Protein AF-A0A2G4R8N0-F1 (afdb_monomer)

Nearest PDB structures (foldseek):
  8t7u-assembly1_A  TM=4.478E-01  e=6.543E+00  Mus musculus
  8c7e-assembly1_A  TM=3.121E-01  e=2.827E+00  unidentified
  6b6m-assembly1_A  TM=2.985E-01  e=4.566E+00  Serratia proteamaculans 568
  2iuo-assembly1_J  TM=3.100E-01  e=4.849E+00  Escherichia coli

Foldseek 3Di:
DQVQWDKAKEFEPEPFFAKAAPQQWFKAAQLCQPDPAFQRDSQFARIKIWGDPTRGIIMITTRPLFWDFPDPPHRYDYDHDPVLSLLSNLRNLLRHPDDMGDPVPDDVVVSDDDNVVSVVSNDDPQWDWDWDFDDDPPRDTDIDIDIHGDDHDSPGDNPGIDTPDHQDDADDDHDHDGSDPPLVVQLVVLVVCCVVVVDDPVVSCLSNPDPVVNVVVVVVVVVVVVVVPD

Organism: NCBI:txid65959

Radius of gyration: 21.41 Å; Cα contacts (8 Å, |Δi|>4): 353; chains: 1; bounding box: 49×59×59 Å

Secondary structure (DSSP, 8-state):
--TTSEEEEEEE-SSSPPPEESS--EEE-GGGTT-SS----TTBTT-EEEEESSSSEEEEEE-TTTEE-S-TT-SEEEE--HHHHHHHHHHHHHH-SS-EE--TT--HHHH---HHHHHHHH-S-SEEEEEEEEE-SSS-EEEEEEEEE----TT---TT-EESSPPPPPPSTT-PPBS-HHHHHHHHHHHHHHHTTSS-HHHHHHHHS-HHHHHHHHHHHHHHHTTS--

Structure (mmCIF, N/CA/C/O backbone):
data_AF-A0A2G4R8N0-F1
#
_entry.id   AF-A0A2G4R8N0-F1
#
loop_
_atom_site.group_PDB
_atom_site.id
_atom_site.type_symbol
_atom_site.label_atom_id
_atom_site.label_alt_id
_atom_site.label_comp_id
_atom_site.label_asym_id
_atom_site.label_entity_id
_atom_site.label_seq_id
_atom_site.pdbx_PDB_ins_code
_atom_site.Cartn_x
_atom_site.Cartn_y
_atom_site.Cartn_z
_atom_site.occupancy
_atom_site.B_iso_or_equiv
_atom_site.auth_seq_id
_atom_site.auth_comp_id
_atom_site.auth_asym_id
_atom_site.auth_atom_id
_atom_site.pdbx_PDB_model_num
ATOM 1 N N . MET A 1 1 ? -8.014 6.471 8.194 1.00 62.66 1 MET A N 1
ATOM 2 C CA . MET A 1 1 ? -7.550 5.081 8.357 1.00 62.66 1 MET A CA 1
ATOM 3 C C . MET A 1 1 ? -6.608 4.639 7.245 1.00 62.66 1 MET A C 1
ATOM 5 O O . MET A 1 1 ? -5.555 4.121 7.580 1.00 62.66 1 MET A O 1
ATOM 9 N N . ILE A 1 2 ? -6.914 4.851 5.957 1.00 71.75 2 ILE A N 1
ATOM 10 C CA . ILE A 1 2 ? -5.869 4.828 4.906 1.00 71.75 2 ILE A CA 1
ATOM 11 C C . ILE A 1 2 ? -5.425 6.242 4.492 1.00 71.75 2 ILE A C 1
ATOM 13 O O . ILE A 1 2 ? -4.278 6.457 4.129 1.00 71.75 2 ILE A O 1
ATOM 17 N N . LEU A 1 3 ? -6.333 7.217 4.610 1.00 72.50 3 LEU A N 1
ATOM 18 C CA . LEU A 1 3 ? -6.148 8.626 4.221 1.00 72.50 3 LEU A CA 1
ATOM 19 C C . LEU A 1 3 ? -5.168 9.414 5.110 1.00 72.50 3 LEU A C 1
ATOM 21 O O . LEU A 1 3 ? -4.844 10.559 4.817 1.00 72.50 3 LEU A O 1
ATOM 25 N N . ASP A 1 4 ? -4.767 8.830 6.229 1.00 80.19 4 ASP A N 1
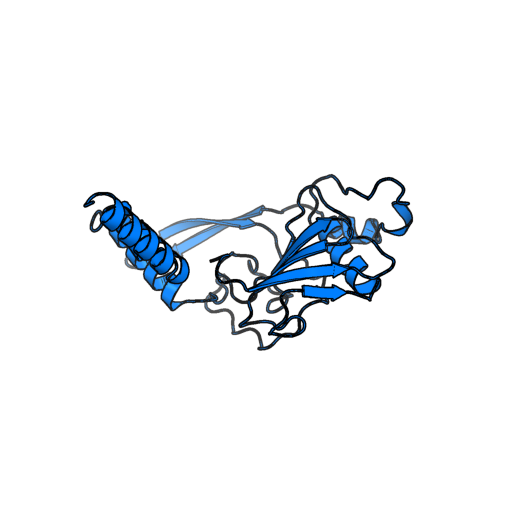ATOM 26 C CA . ASP A 1 4 ? -3.761 9.324 7.169 1.00 80.19 4 ASP A CA 1
ATOM 27 C C . ASP A 1 4 ? -2.371 8.732 6.894 1.00 80.19 4 ASP A C 1
ATOM 29 O O . ASP A 1 4 ? -1.395 9.151 7.511 1.00 80.19 4 ASP A O 1
ATOM 33 N N . LEU A 1 5 ? -2.256 7.781 5.960 1.00 90.81 5 LEU A N 1
ATOM 34 C CA . LEU A 1 5 ? -0.959 7.349 5.458 1.00 90.81 5 LEU A CA 1
ATOM 35 C C . LEU A 1 5 ? -0.376 8.418 4.537 1.00 90.81 5 LEU A C 1
ATOM 37 O O . LEU A 1 5 ? -1.074 9.046 3.738 1.00 90.81 5 LEU A O 1
ATOM 41 N N . LYS A 1 6 ? 0.943 8.573 4.599 1.00 93.38 6 LYS A N 1
ATOM 42 C CA . LYS A 1 6 ? 1.675 9.442 3.688 1.00 93.38 6 LYS A CA 1
ATOM 43 C C . LYS A 1 6 ? 1.767 8.795 2.319 1.00 93.38 6 LYS A C 1
ATOM 45 O O . LYS A 1 6 ? 2.184 7.645 2.217 1.00 93.38 6 LYS A O 1
ATOM 50 N N . ILE A 1 7 ? 1.429 9.552 1.281 1.00 95.19 7 ILE A N 1
ATOM 51 C CA . ILE A 1 7 ? 1.433 9.082 -0.106 1.00 95.19 7 ILE A CA 1
ATOM 52 C C . ILE A 1 7 ? 2.647 9.653 -0.834 1.00 95.19 7 ILE A C 1
ATOM 54 O O . ILE A 1 7 ? 2.930 10.848 -0.735 1.00 95.19 7 ILE A O 1
ATOM 58 N N . LYS A 1 8 ? 3.360 8.806 -1.577 1.00 97.19 8 LYS A N 1
ATOM 59 C CA . LYS A 1 8 ? 4.408 9.215 -2.518 1.00 97.19 8 LYS A CA 1
ATOM 60 C C . LYS A 1 8 ? 4.307 8.431 -3.822 1.00 97.19 8 LYS A C 1
ATOM 62 O O . LYS A 1 8 ? 3.691 7.369 -3.881 1.00 97.19 8 LYS A O 1
ATOM 67 N N . LEU A 1 9 ? 4.949 8.961 -4.854 1.00 98.12 9 LEU A N 1
ATOM 68 C CA . LEU A 1 9 ? 5.181 8.292 -6.124 1.00 98.12 9 LEU A CA 1
ATOM 69 C C . LEU A 1 9 ? 6.616 7.756 -6.153 1.00 98.12 9 LEU A C 1
ATOM 71 O O . LEU A 1 9 ? 7.580 8.495 -5.945 1.00 98.12 9 LEU A O 1
ATOM 75 N N . LEU A 1 10 ? 6.767 6.468 -6.415 1.00 98.25 10 LEU A N 1
ATOM 76 C CA . LEU A 1 10 ? 8.038 5.850 -6.752 1.00 98.25 10 LEU A CA 1
ATOM 77 C C . LEU A 1 10 ? 8.251 6.013 -8.257 1.00 98.25 10 LEU A C 1
ATOM 79 O O . LEU A 1 10 ? 7.375 5.665 -9.043 1.00 98.25 10 LEU A O 1
ATOM 83 N N . HIS A 1 11 ? 9.405 6.545 -8.641 1.00 98.19 11 HIS A N 1
ATOM 84 C CA . HIS A 1 11 ? 9.835 6.658 -10.029 1.00 98.19 11 HIS A CA 1
ATOM 85 C C . HIS A 1 11 ? 11.037 5.741 -10.233 1.00 98.19 11 HIS A C 1
ATOM 87 O O . HIS A 1 11 ? 12.148 6.031 -9.780 1.00 98.19 11 HIS A O 1
ATOM 93 N N . ASN A 1 12 ? 10.793 4.612 -10.877 1.00 97.50 12 ASN A N 1
ATOM 94 C CA . ASN A 1 12 ? 11.806 3.661 -11.274 1.00 97.50 12 ASN A CA 1
ATOM 95 C C . ASN A 1 12 ? 12.636 4.239 -12.423 1.00 97.50 12 ASN A C 1
ATOM 97 O O . ASN A 1 12 ? 12.124 4.506 -13.503 1.00 97.50 12 ASN A O 1
ATOM 101 N N . VAL A 1 13 ? 13.924 4.440 -12.153 1.00 97.38 13 VAL A N 1
ATOM 102 C CA . VAL A 1 13 ? 14.924 4.892 -13.133 1.00 97.38 13 VAL A CA 1
ATOM 103 C C . VAL A 1 13 ? 16.014 3.832 -13.328 1.00 97.38 13 VAL A C 1
ATOM 105 O O . VAL A 1 13 ? 17.108 4.141 -13.793 1.00 97.38 13 VAL A O 1
ATOM 108 N N . SER A 1 14 ? 15.737 2.596 -12.906 1.00 94.94 14 SER A N 1
ATOM 109 C CA . SER A 1 14 ? 16.606 1.439 -13.097 1.00 94.94 14 SER A CA 1
ATOM 110 C C . SER A 1 14 ? 16.327 0.749 -14.437 1.00 94.94 14 SER A C 1
ATOM 112 O O . SER A 1 14 ? 15.392 1.099 -15.153 1.00 94.94 14 SER A O 1
ATOM 114 N N . SER A 1 15 ? 17.136 -0.255 -14.772 1.00 91.81 15 SER A N 1
ATOM 115 C CA . SER A 1 15 ? 16.965 -1.075 -15.977 1.00 91.81 15 SER A CA 1
ATOM 116 C C . SER A 1 15 ? 15.912 -2.183 -15.847 1.00 91.81 15 SER A C 1
ATOM 118 O O . SER A 1 15 ? 15.581 -2.813 -16.848 1.00 91.81 15 SER A O 1
ATOM 120 N N . THR A 1 16 ? 15.401 -2.444 -14.641 1.00 92.44 16 THR A N 1
ATOM 121 C CA . THR A 1 16 ? 14.372 -3.460 -14.381 1.00 92.44 16 THR A CA 1
ATOM 122 C C . THR A 1 16 ? 13.009 -2.783 -14.307 1.00 92.44 16 THR A C 1
ATOM 124 O O . THR A 1 16 ? 12.869 -1.884 -13.482 1.00 92.44 16 THR A O 1
ATOM 127 N N . PRO A 1 17 ? 12.004 -3.177 -15.104 1.00 94.00 17 PRO A N 1
ATOM 128 C CA . PRO A 1 17 ? 10.652 -2.635 -15.000 1.00 94.00 17 PRO A CA 1
ATOM 129 C C . PRO A 1 17 ? 9.915 -3.160 -13.758 1.00 94.00 17 PRO A C 1
ATOM 131 O O . PRO A 1 17 ? 10.190 -4.257 -13.265 1.00 94.00 17 PRO A O 1
ATOM 134 N N . PHE A 1 18 ? 8.937 -2.397 -13.266 1.00 94.81 18 PHE A N 1
ATOM 135 C CA . PHE A 1 18 ? 7.921 -2.968 -12.384 1.00 94.81 18 PHE A CA 1
ATOM 136 C C . PHE A 1 18 ? 7.038 -3.946 -13.159 1.00 94.81 18 PHE A C 1
ATOM 138 O O . PHE A 1 18 ? 6.633 -3.658 -14.286 1.00 94.81 18 PHE A O 1
ATOM 145 N N . VAL A 1 19 ? 6.701 -5.064 -12.521 1.00 93.19 19 VAL A N 1
ATOM 146 C CA . VAL A 1 19 ? 5.641 -5.973 -12.980 1.00 93.19 19 VAL A CA 1
ATOM 147 C C . VAL A 1 19 ? 4.354 -5.683 -12.215 1.00 93.19 19 VAL A C 1
ATOM 149 O O . VAL A 1 19 ? 4.387 -5.086 -11.137 1.00 93.19 19 VAL A O 1
ATOM 152 N N . LEU A 1 20 ? 3.217 -6.098 -12.760 1.00 91.44 20 LEU A N 1
ATOM 153 C CA . LEU A 1 20 ? 1.912 -5.884 -12.139 1.00 91.44 20 LEU A CA 1
ATOM 154 C C . LEU A 1 20 ? 1.239 -7.232 -11.891 1.00 91.44 20 LEU A C 1
ATOM 156 O O . LEU A 1 20 ? 1.106 -8.015 -12.821 1.00 91.44 20 LEU A O 1
ATOM 160 N N . GLY A 1 21 ? 0.797 -7.509 -10.668 1.00 89.44 21 GLY A N 1
ATOM 161 C CA . GLY A 1 21 ? -0.085 -8.649 -10.402 1.00 89.44 21 GLY A CA 1
ATOM 162 C C . GLY A 1 21 ? -1.560 -8.317 -10.623 1.00 89.44 21 GLY A C 1
ATOM 163 O O . GLY A 1 21 ? -1.956 -7.154 -10.593 1.00 89.44 21 GLY A O 1
ATOM 164 N N . ASP A 1 22 ? -2.398 -9.338 -10.777 1.00 87.81 22 ASP A N 1
ATOM 165 C CA . ASP A 1 22 ? -3.867 -9.201 -10.737 1.00 87.81 22 ASP A CA 1
ATOM 166 C C . ASP A 1 22 ? -4.412 -8.715 -9.375 1.00 87.81 22 ASP A C 1
ATOM 168 O O . ASP A 1 22 ? -5.498 -8.142 -9.302 1.00 87.81 22 ASP A O 1
ATOM 172 N N . HIS A 1 23 ? -3.621 -8.854 -8.308 1.00 88.38 23 HIS A N 1
ATOM 173 C CA . HIS A 1 23 ? -3.800 -8.180 -7.025 1.00 88.38 23 HIS A CA 1
ATOM 174 C C . HIS A 1 23 ? -2.617 -7.224 -6.778 1.00 88.38 23 HIS A C 1
ATOM 176 O O . HIS A 1 23 ? -1.695 -7.545 -6.022 1.00 88.38 23 HIS A O 1
ATOM 182 N N . PRO A 1 24 ? -2.607 -6.028 -7.388 1.00 89.00 24 PRO A N 1
ATOM 183 C CA . PRO A 1 24 ? -1.404 -5.197 -7.442 1.00 89.00 24 PRO A CA 1
ATOM 184 C C . PRO A 1 24 ? -1.122 -4.414 -6.154 1.00 89.00 24 PRO A C 1
ATOM 186 O O . PRO A 1 24 ? 0.008 -3.990 -5.916 1.00 89.00 24 PRO A O 1
ATOM 189 N N . ALA A 1 25 ? -2.136 -4.210 -5.309 1.00 90.25 25 ALA A N 1
ATOM 190 C CA . ALA A 1 25 ? -1.999 -3.497 -4.044 1.00 90.25 25 ALA A CA 1
ATOM 191 C C . ALA A 1 25 ? -1.400 -4.409 -2.961 1.00 90.25 25 ALA A C 1
ATOM 193 O O . ALA A 1 25 ? -2.113 -5.117 -2.250 1.00 90.25 25 ALA A O 1
ATOM 194 N N . VAL A 1 26 ? -0.078 -4.365 -2.815 1.00 89.50 26 VAL A N 1
ATOM 195 C CA . VAL A 1 26 ? 0.654 -5.129 -1.799 1.00 89.50 26 VAL A CA 1
ATOM 196 C C . VAL A 1 26 ? 0.565 -4.413 -0.460 1.00 89.50 26 VAL A C 1
ATOM 198 O O . VAL A 1 26 ? 0.884 -3.228 -0.372 1.00 89.50 26 VAL A O 1
ATOM 201 N N . LYS A 1 27 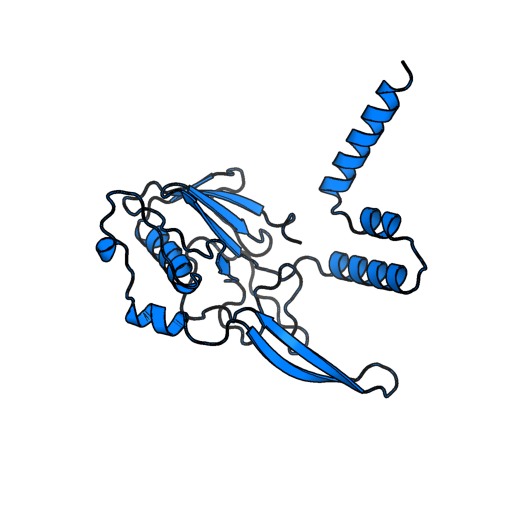? 0.210 -5.153 0.595 1.00 88.81 27 LYS A N 1
ATOM 202 C CA . LYS A 1 27 ? 0.296 -4.707 1.992 1.00 88.81 27 LYS A CA 1
ATOM 203 C C . LYS A 1 27 ? 1.505 -5.326 2.679 1.00 88.81 27 LYS A C 1
ATOM 205 O O . LYS A 1 27 ? 1.768 -6.516 2.541 1.00 88.81 27 LYS A O 1
ATOM 210 N N . HIS A 1 28 ? 2.192 -4.537 3.493 1.00 89.56 28 HIS A N 1
ATOM 211 C CA . HIS A 1 28 ? 3.264 -5.022 4.356 1.00 89.56 28 HIS A CA 1
ATOM 212 C C . HIS A 1 28 ? 3.302 -4.236 5.670 1.00 89.56 28 HIS A C 1
ATOM 214 O O . HIS A 1 28 ? 2.726 -3.154 5.786 1.00 89.56 28 HIS A O 1
ATOM 220 N N . ASN A 1 29 ? 3.998 -4.775 6.666 1.00 90.56 29 ASN A N 1
ATOM 221 C CA . ASN A 1 29 ? 4.282 -4.076 7.911 1.00 90.56 29 ASN A CA 1
ATOM 222 C C . ASN A 1 29 ? 5.665 -4.495 8.418 1.00 90.56 29 ASN A C 1
ATOM 224 O O . ASN A 1 29 ? 5.801 -5.459 9.169 1.00 90.56 29 ASN A O 1
ATOM 228 N N . GLY A 1 30 ? 6.699 -3.781 7.968 1.00 89.94 30 GLY A N 1
ATOM 229 C CA . GLY A 1 30 ? 8.086 -4.088 8.322 1.00 89.94 30 GLY A CA 1
ATOM 230 C C . GLY A 1 30 ? 8.417 -3.866 9.803 1.00 89.94 30 GLY A C 1
ATOM 231 O O . GLY A 1 30 ? 9.347 -4.486 10.310 1.00 89.94 30 GLY A O 1
ATOM 232 N N . LEU A 1 31 ? 7.659 -3.015 10.504 1.00 91.06 31 LEU A N 1
ATOM 233 C CA . LEU A 1 31 ? 7.818 -2.729 11.932 1.00 91.06 31 LEU A CA 1
ATOM 234 C C . LEU A 1 31 ? 7.525 -3.972 12.779 1.00 91.06 31 LEU A C 1
ATOM 236 O O . LEU A 1 31 ? 8.223 -4.219 13.755 1.00 91.06 31 LEU A O 1
ATOM 240 N N . TYR A 1 32 ? 6.537 -4.764 12.361 1.00 87.00 32 TYR A N 1
ATOM 241 C CA . TYR A 1 32 ? 6.128 -6.016 13.001 1.00 87.00 32 TYR A CA 1
ATOM 242 C C . TYR A 1 32 ? 6.453 -7.245 12.142 1.00 87.00 32 TYR A C 1
ATOM 244 O O . TYR A 1 32 ? 5.748 -8.256 12.197 1.00 87.00 32 TYR A O 1
ATOM 252 N N . SER A 1 33 ? 7.509 -7.169 11.325 1.00 81.31 33 SER A N 1
ATOM 253 C CA . SER A 1 33 ? 7.958 -8.323 10.547 1.00 81.31 33 SER A CA 1
ATOM 254 C C . SER A 1 33 ? 8.317 -9.471 11.491 1.00 81.31 33 SER A C 1
ATOM 256 O O . SER A 1 33 ? 9.074 -9.282 12.441 1.00 81.31 33 SER A O 1
ATOM 258 N N . GLY A 1 34 ? 7.743 -10.651 11.258 1.00 75.06 34 GLY A N 1
ATOM 259 C CA . GLY A 1 34 ? 7.927 -11.801 12.142 1.00 75.06 34 GLY A CA 1
ATOM 260 C C . GLY A 1 34 ? 6.878 -11.958 13.243 1.00 75.06 34 GLY A C 1
ATOM 261 O O . GLY A 1 34 ? 6.917 -12.970 13.929 1.00 75.06 34 GLY A O 1
ATOM 262 N N . ALA A 1 35 ? 5.912 -11.051 13.404 1.00 77.50 35 ALA A N 1
ATOM 263 C CA . ALA A 1 35 ? 4.833 -11.259 14.373 1.00 77.50 35 ALA A CA 1
ATOM 264 C C . ALA A 1 35 ? 3.901 -12.419 13.960 1.00 77.50 35 ALA A C 1
ATOM 266 O O . ALA A 1 35 ? 3.588 -12.577 12.781 1.00 77.50 35 ALA A O 1
ATOM 267 N N . ASP A 1 36 ? 3.423 -13.194 14.939 1.00 72.31 36 ASP A N 1
ATOM 268 C CA . ASP A 1 36 ? 2.467 -14.304 14.747 1.00 72.31 36 ASP A CA 1
ATOM 269 C C . ASP A 1 36 ? 0.993 -13.852 14.702 1.00 72.31 36 ASP A C 1
ATOM 271 O O . ASP A 1 36 ? 0.078 -14.670 14.712 1.00 72.31 36 ASP A O 1
ATOM 275 N N . VAL A 1 37 ? 0.742 -12.541 14.653 1.00 72.88 37 VAL A N 1
ATOM 276 C CA . VAL A 1 37 ? -0.604 -11.941 14.668 1.00 72.88 37 VAL A CA 1
ATOM 277 C C . VAL A 1 37 ? -0.886 -11.151 13.389 1.00 72.88 37 VAL A C 1
ATOM 279 O O . VAL A 1 37 ? 0.019 -10.854 12.609 1.00 72.88 37 VAL A O 1
ATOM 282 N N . SER A 1 38 ? -2.146 -10.771 13.160 1.00 75.38 38 SER A N 1
ATOM 283 C CA . SER A 1 38 ? -2.526 -9.929 12.018 1.00 75.38 38 SER A CA 1
ATOM 284 C C . SER A 1 38 ? -1.933 -8.526 12.103 1.00 75.38 38 SER A C 1
ATOM 286 O O . SER A 1 38 ? -2.364 -7.698 12.909 1.00 75.38 38 SER A O 1
ATOM 288 N N . VAL A 1 39 ? -0.974 -8.228 11.223 1.00 80.75 39 VAL A N 1
ATOM 289 C CA . VAL A 1 39 ? -0.273 -6.934 11.214 1.00 80.75 39 VAL A CA 1
ATOM 290 C C . VAL A 1 39 ? -0.710 -5.973 10.111 1.00 80.75 39 VAL A C 1
ATOM 292 O O . VAL A 1 39 ? -0.295 -4.814 10.113 1.00 80.75 39 VAL A O 1
ATOM 295 N N . LEU A 1 40 ? -1.567 -6.422 9.192 1.00 83.94 40 LEU A N 1
ATOM 296 C CA . LEU A 1 40 ? -1.916 -5.704 7.958 1.00 83.94 40 LEU A CA 1
ATOM 297 C C . LEU A 1 40 ? -3.276 -4.986 8.020 1.00 83.94 40 LEU A C 1
ATOM 299 O O . LEU A 1 40 ? -3.787 -4.519 6.998 1.00 83.94 40 LEU A O 1
ATOM 303 N N . GLY A 1 41 ? -3.872 -4.891 9.213 1.00 83.38 41 GLY A N 1
ATOM 304 C CA . GLY A 1 41 ? -5.101 -4.138 9.440 1.00 83.38 41 GLY A CA 1
ATOM 305 C C . GLY A 1 41 ? -4.925 -2.659 9.094 1.00 83.38 41 GLY A C 1
ATOM 306 O O . GLY A 1 41 ? -3.898 -2.058 9.397 1.00 83.38 41 GLY A O 1
ATOM 307 N N . LEU A 1 42 ? -5.946 -2.043 8.489 1.00 85.44 42 LEU A N 1
ATOM 308 C CA . LEU A 1 42 ? -5.870 -0.659 7.997 1.00 85.44 42 LEU A CA 1
ATOM 309 C C . LEU A 1 42 ? -5.552 0.370 9.099 1.00 85.44 42 LEU A C 1
ATOM 311 O O . LEU A 1 42 ? -4.953 1.406 8.814 1.00 85.44 42 LEU A O 1
ATOM 315 N N . ALA A 1 43 ? -5.946 0.093 10.346 1.00 84.69 43 ALA A N 1
ATOM 316 C CA . ALA A 1 43 ? -5.699 0.960 11.501 1.00 84.69 43 ALA A CA 1
ATOM 317 C C . ALA A 1 43 ? -4.364 0.673 12.196 1.00 84.69 43 ALA A C 1
ATOM 319 O O . ALA A 1 43 ? -3.967 1.441 13.073 1.00 84.69 43 ALA A O 1
ATOM 320 N N . ASN A 1 44 ? -3.688 -0.422 11.843 1.00 87.81 44 ASN A N 1
ATOM 321 C CA . ASN A 1 44 ? -2.478 -0.839 12.533 1.00 87.81 44 ASN A CA 1
ATOM 322 C C . ASN A 1 44 ? -1.356 0.174 12.293 1.00 87.81 44 ASN A C 1
ATOM 324 O O . ASN A 1 44 ? -1.194 0.723 11.191 1.00 87.81 44 ASN A O 1
ATOM 328 N N . LEU A 1 45 ? -0.571 0.396 13.344 1.00 90.56 45 LEU A N 1
ATOM 329 C CA . LEU A 1 45 ? 0.686 1.122 13.266 1.00 90.56 45 LEU A CA 1
ATOM 330 C C . LEU A 1 45 ? 1.649 0.383 12.328 1.00 90.56 45 LEU A C 1
ATOM 332 O O . LEU A 1 45 ? 1.778 -0.842 12.383 1.00 90.56 45 LEU A O 1
ATOM 336 N N . GLY A 1 46 ? 2.348 1.129 11.478 1.00 92.06 46 GLY A N 1
ATOM 337 C CA . GLY A 1 46 ? 3.386 0.568 10.614 1.00 92.06 46 GLY A CA 1
ATOM 338 C C . GLY A 1 46 ? 2.871 -0.062 9.320 1.00 92.06 46 GLY A C 1
ATOM 339 O O . GLY A 1 46 ? 3.607 -0.797 8.664 1.00 92.06 46 GLY A O 1
ATOM 340 N N . LEU A 1 47 ? 1.645 0.238 8.900 1.00 91.94 47 LEU A N 1
ATOM 341 C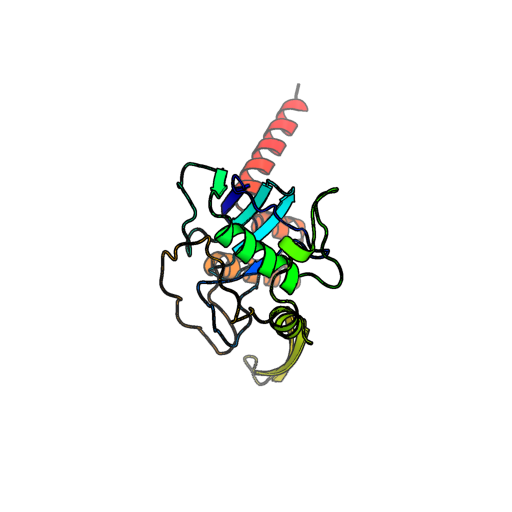 CA . LEU A 1 47 ? 1.142 -0.232 7.613 1.00 91.94 47 LEU A CA 1
ATOM 342 C C . LEU A 1 47 ? 1.895 0.413 6.433 1.00 91.94 47 LEU A C 1
ATOM 344 O O . LEU A 1 47 ? 2.169 1.617 6.424 1.00 91.94 47 LEU A O 1
ATOM 348 N N . GLN A 1 48 ? 2.211 -0.403 5.431 1.00 93.12 48 GLN A N 1
ATOM 349 C CA . GLN A 1 48 ? 2.825 -0.017 4.164 1.00 93.12 48 GLN A CA 1
ATOM 350 C C . GLN A 1 48 ? 1.998 -0.586 3.008 1.00 93.12 48 GLN A C 1
ATOM 352 O O . GLN A 1 48 ? 1.557 -1.734 3.064 1.00 93.12 48 GLN A O 1
ATOM 357 N N . PHE A 1 49 ? 1.841 0.204 1.952 1.00 92.56 49 PHE A N 1
ATOM 358 C CA . PHE A 1 49 ? 1.242 -0.187 0.685 1.00 92.56 49 PHE A CA 1
ATOM 359 C C . PHE A 1 49 ? 2.162 0.165 -0.466 1.00 92.56 49 PHE A C 1
ATOM 361 O O . PHE A 1 49 ? 2.679 1.281 -0.508 1.00 92.56 49 PHE A O 1
ATOM 368 N N . VAL A 1 50 ? 2.286 -0.734 -1.434 1.00 94.19 50 VAL A N 1
ATOM 369 C CA . VAL A 1 50 ? 2.915 -0.448 -2.726 1.00 94.19 50 VAL A CA 1
ATOM 370 C C . VAL A 1 50 ? 2.021 -0.989 -3.831 1.00 94.19 50 VAL A C 1
ATOM 372 O O . VAL A 1 50 ? 1.547 -2.119 -3.750 1.00 94.19 50 VAL A O 1
ATOM 375 N N . MET A 1 51 ? 1.786 -0.172 -4.853 1.00 95.69 51 MET A N 1
ATOM 376 C CA . MET A 1 51 ? 0.991 -0.533 -6.020 1.00 95.69 51 MET A CA 1
ATOM 377 C C . MET A 1 51 ? 1.645 0.045 -7.279 1.00 95.69 51 MET A C 1
ATOM 379 O O . MET A 1 51 ? 1.594 1.263 -7.482 1.00 95.69 51 MET A O 1
ATOM 383 N N . PRO A 1 52 ? 2.273 -0.788 -8.122 1.00 96.19 52 PRO A N 1
ATOM 384 C CA . PRO A 1 52 ? 2.684 -0.385 -9.459 1.00 96.19 52 PRO A CA 1
ATOM 385 C C . PRO A 1 52 ? 1.482 0.121 -10.261 1.00 96.19 52 PRO A C 1
ATOM 387 O O . PRO A 1 52 ? 0.391 -0.437 -10.180 1.00 96.19 52 PRO A O 1
ATOM 390 N N . ILE A 1 53 ? 1.680 1.204 -11.007 1.00 96.19 53 ILE A N 1
ATOM 391 C CA . ILE A 1 53 ? 0.676 1.790 -11.914 1.00 96.19 53 ILE A CA 1
ATOM 392 C C . ILE A 1 53 ? 1.185 1.862 -13.357 1.00 96.19 53 ILE A C 1
ATOM 394 O O . ILE A 1 53 ? 0.397 1.995 -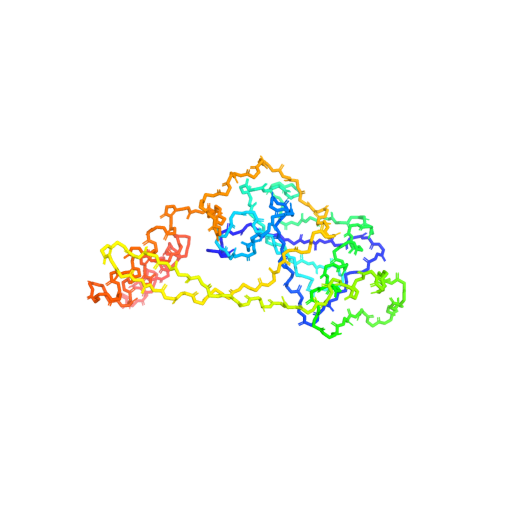14.287 1.00 96.19 53 ILE A O 1
ATOM 398 N N . SER A 1 54 ? 2.501 1.759 -13.544 1.00 95.19 54 SER A N 1
ATOM 399 C CA . SER A 1 54 ? 3.167 1.503 -14.815 1.00 95.19 54 SER A CA 1
ATOM 400 C C . SER A 1 54 ? 4.495 0.785 -14.538 1.00 95.19 54 SER A C 1
ATOM 402 O O . SER A 1 54 ? 4.903 0.674 -13.377 1.00 95.19 54 SER A O 1
ATOM 404 N N . PRO A 1 55 ? 5.224 0.337 -15.571 1.00 94.94 55 PRO A N 1
ATOM 405 C CA . PRO A 1 55 ? 6.532 -0.272 -15.351 1.00 94.94 55 PRO A CA 1
ATOM 406 C C . PRO A 1 55 ? 7.591 0.727 -14.819 1.00 94.94 55 PRO A C 1
ATOM 408 O O . PRO A 1 55 ? 8.596 0.313 -14.238 1.00 94.94 55 PRO A O 1
ATOM 411 N N . GLU A 1 56 ? 7.364 2.040 -14.961 1.00 96.88 56 GLU A N 1
ATOM 412 C CA . GLU A 1 56 ? 8.202 3.110 -14.394 1.00 96.88 56 GLU A CA 1
ATOM 413 C C . GLU A 1 56 ? 7.679 3.690 -13.075 1.00 96.88 56 GLU A C 1
ATOM 415 O O . GLU A 1 56 ? 8.454 4.277 -12.316 1.00 96.88 56 GLU A O 1
ATOM 420 N N . TYR A 1 57 ? 6.384 3.574 -12.784 1.00 97.94 57 TYR A N 1
ATOM 421 C CA . TYR A 1 57 ? 5.765 4.283 -11.666 1.00 97.94 57 TYR A CA 1
ATOM 422 C C . TYR A 1 57 ? 4.999 3.354 -10.732 1.00 97.94 57 TYR A C 1
ATOM 424 O O . TYR A 1 57 ? 4.222 2.503 -11.159 1.00 97.94 57 TYR A O 1
ATOM 432 N N . ALA A 1 58 ? 5.148 3.586 -9.429 1.00 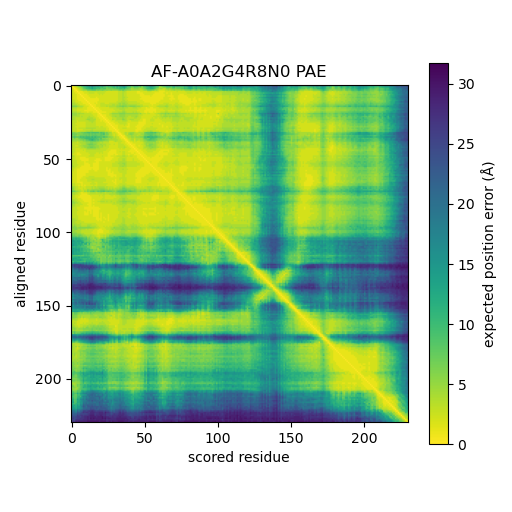97.62 58 ALA A N 1
ATOM 433 C CA . ALA A 1 58 ? 4.340 2.936 -8.403 1.00 97.62 58 ALA A CA 1
ATOM 434 C C . ALA A 1 58 ? 3.869 3.948 -7.359 1.00 97.62 58 ALA A C 1
ATOM 436 O O . ALA A 1 58 ? 4.606 4.853 -6.968 1.00 97.62 58 ALA A O 1
ATOM 437 N N . VAL A 1 59 ? 2.643 3.790 -6.876 1.00 97.25 59 VAL A N 1
ATOM 438 C CA . VAL A 1 59 ? 2.127 4.543 -5.734 1.00 97.25 59 VAL A CA 1
ATOM 439 C C . VAL A 1 59 ? 2.513 3.811 -4.459 1.00 97.25 59 VAL A C 1
ATOM 441 O O . VAL A 1 59 ? 2.386 2.591 -4.360 1.00 97.25 59 VAL A O 1
ATOM 444 N N . VAL A 1 60 ? 2.974 4.563 -3.467 1.00 96.12 60 VAL A N 1
ATOM 445 C CA . VAL A 1 60 ? 3.298 4.041 -2.143 1.00 96.12 60 VAL A CA 1
ATOM 446 C C . VAL A 1 60 ? 2.557 4.834 -1.080 1.00 96.12 60 VAL A C 1
ATOM 448 O O . VAL A 1 60 ? 2.552 6.066 -1.103 1.00 96.12 60 VAL A O 1
ATOM 451 N N . LEU A 1 61 ? 1.941 4.122 -0.140 1.00 95.38 61 LEU A N 1
ATOM 452 C CA . LEU A 1 61 ? 1.350 4.705 1.058 1.00 95.38 61 LEU A CA 1
ATOM 453 C C . LEU A 1 61 ? 2.047 4.107 2.270 1.00 95.38 61 LEU A C 1
ATOM 455 O O . LEU A 1 61 ? 2.260 2.899 2.328 1.00 95.38 61 LEU A O 1
ATOM 459 N N . TYR A 1 62 ? 2.420 4.925 3.243 1.00 95.25 62 TYR A N 1
ATOM 460 C CA . TYR A 1 62 ? 3.119 4.425 4.420 1.00 95.25 62 TYR A CA 1
ATOM 461 C C . TYR A 1 62 ? 2.827 5.239 5.668 1.00 95.25 62 TYR A C 1
ATOM 463 O O . TYR A 1 62 ? 2.510 6.428 5.618 1.00 95.25 62 TYR A O 1
ATOM 471 N N . ASP A 1 63 ? 2.958 4.576 6.808 1.00 94.50 63 ASP A N 1
ATOM 472 C CA . ASP A 1 63 ? 2.828 5.202 8.111 1.00 94.50 63 ASP A CA 1
ATOM 473 C C . ASP A 1 63 ? 4.089 6.016 8.440 1.00 94.50 63 ASP A C 1
ATOM 475 O O . ASP A 1 63 ? 5.151 5.458 8.726 1.00 94.50 63 ASP A O 1
ATOM 479 N N . GLU A 1 64 ? 3.999 7.348 8.379 1.00 93.69 64 GLU A N 1
ATOM 480 C CA . GLU A 1 64 ? 5.155 8.221 8.616 1.00 93.69 64 GLU A CA 1
ATOM 481 C C . GLU A 1 64 ? 5.587 8.311 10.088 1.00 93.69 64 GLU A C 1
ATOM 483 O O . GLU A 1 64 ? 6.696 8.791 10.364 1.00 93.69 64 GLU A O 1
ATOM 488 N N . LYS A 1 65 ? 4.749 7.835 11.025 1.00 92.88 65 LYS A N 1
ATOM 489 C CA . LYS A 1 65 ? 5.146 7.657 12.429 1.00 92.88 65 LYS A CA 1
ATOM 490 C C . LYS A 1 65 ? 6.151 6.509 12.537 1.00 92.88 65 LYS A C 1
ATOM 492 O O . LYS A 1 65 ? 7.175 6.650 13.198 1.00 92.88 65 LYS A O 1
ATOM 497 N N . ALA A 1 66 ? 5.892 5.411 11.825 1.00 94.81 66 ALA A N 1
ATOM 498 C CA . ALA A 1 66 ? 6.727 4.213 11.847 1.00 94.81 66 ALA A CA 1
ATOM 499 C C . ALA A 1 66 ? 7.945 4.293 10.914 1.00 94.81 66 ALA A C 1
ATOM 501 O O . ALA A 1 66 ? 9.012 3.770 11.248 1.00 94.81 66 ALA A O 1
ATOM 502 N N . TYR A 1 67 ? 7.816 4.950 9.756 1.00 95.75 67 TYR A N 1
ATOM 503 C CA . TYR A 1 67 ? 8.835 4.911 8.707 1.00 95.75 67 TYR A CA 1
ATOM 504 C C . TYR A 1 67 ? 9.180 6.271 8.115 1.00 95.75 67 TYR A C 1
ATOM 506 O O . TYR A 1 67 ? 8.411 7.229 8.124 1.00 95.75 67 TYR A O 1
ATOM 514 N N . SER A 1 68 ? 10.362 6.325 7.514 1.00 95.81 68 SER A N 1
ATOM 515 C CA . SER A 1 68 ? 10.781 7.384 6.602 1.00 95.81 68 SER A CA 1
ATOM 516 C C . SER A 1 68 ? 11.058 6.800 5.219 1.00 95.81 68 SER A C 1
ATOM 518 O O . SER A 1 68 ? 11.541 5.673 5.095 1.00 95.81 68 SER A O 1
ATOM 520 N N . LEU A 1 69 ? 10.734 7.578 4.184 1.00 96.19 69 LEU A N 1
ATOM 521 C CA . LEU A 1 69 ? 10.909 7.209 2.783 1.00 96.19 69 LEU A CA 1
ATOM 522 C C . LEU A 1 69 ? 11.365 8.430 1.973 1.00 96.19 69 LEU A C 1
ATOM 524 O O . LEU A 1 69 ? 10.637 9.424 1.853 1.00 96.19 69 LEU A O 1
ATOM 528 N N . GLY A 1 70 ? 12.560 8.336 1.387 1.00 94.19 70 GLY A N 1
ATOM 529 C CA . GLY A 1 70 ? 13.162 9.412 0.598 1.00 94.19 70 GLY A CA 1
ATOM 530 C C . GLY A 1 70 ? 13.256 10.742 1.359 1.00 94.19 70 GLY A C 1
ATOM 531 O O . GLY A 1 70 ? 13.326 10.782 2.587 1.00 94.19 70 GLY A O 1
ATOM 532 N N . LYS A 1 71 ? 13.239 11.859 0.624 1.00 93.31 71 LYS A N 1
ATOM 533 C CA . LYS A 1 71 ? 13.269 13.206 1.218 1.00 93.31 71 LYS A CA 1
ATOM 534 C C . LYS A 1 71 ? 11.872 13.614 1.716 1.00 93.31 71 LYS A C 1
ATOM 536 O O . LYS A 1 71 ? 10.926 13.488 0.938 1.00 93.31 71 LYS A O 1
ATOM 541 N N . PRO A 1 72 ? 11.706 14.144 2.944 1.00 88.50 72 PRO A N 1
ATOM 542 C CA . PRO A 1 72 ? 10.391 14.497 3.496 1.00 88.50 72 PRO A CA 1
ATOM 543 C C . PRO A 1 72 ? 9.563 15.458 2.634 1.00 88.50 72 PRO A C 1
ATOM 545 O O . PRO A 1 72 ? 8.364 15.237 2.500 1.00 88.50 72 PRO A O 1
ATOM 548 N N . ALA A 1 73 ? 10.208 16.458 2.024 1.00 89.81 73 ALA A N 1
ATOM 549 C CA . ALA A 1 73 ? 9.568 17.479 1.187 1.00 89.81 73 ALA A CA 1
ATOM 550 C C . ALA A 1 73 ? 9.285 17.030 -0.260 1.00 89.81 73 ALA A C 1
ATOM 552 O O . ALA A 1 73 ? 8.651 17.760 -1.014 1.00 89.81 73 ALA A O 1
ATOM 553 N N . SER A 1 74 ? 9.767 15.851 -0.668 1.00 94.62 74 SER A N 1
ATOM 554 C CA . SER A 1 74 ? 9.526 15.322 -2.012 1.00 94.62 74 SER A CA 1
ATOM 555 C C . SER A 1 74 ? 8.407 14.292 -1.993 1.00 94.62 74 SER A C 1
ATOM 557 O O . SER A 1 74 ? 8.477 13.308 -1.247 1.00 94.62 74 SER A O 1
ATOM 559 N N . ASN A 1 75 ? 7.438 14.478 -2.887 1.00 95.38 75 ASN A N 1
ATOM 560 C CA . ASN A 1 75 ? 6.394 13.494 -3.166 1.00 95.38 75 ASN A CA 1
ATOM 561 C C . ASN A 1 75 ? 6.851 12.418 -4.156 1.00 95.38 75 ASN A C 1
ATOM 563 O O . ASN A 1 75 ? 6.148 11.433 -4.332 1.00 95.38 75 ASN A O 1
ATOM 567 N N . VAL A 1 76 ? 8.030 12.575 -4.767 1.00 97.69 76 VAL A N 1
ATOM 568 C CA . VAL A 1 76 ? 8.612 11.597 -5.693 1.00 97.69 76 VAL A CA 1
ATOM 569 C C . VAL A 1 76 ? 9.891 11.006 -5.106 1.00 97.69 76 VAL A C 1
ATOM 571 O O . VAL A 1 76 ? 10.743 11.728 -4.574 1.00 97.69 76 VAL A O 1
ATOM 574 N N . VAL A 1 77 ? 10.045 9.691 -5.214 1.00 97.75 77 VAL A N 1
ATOM 575 C CA . VAL A 1 77 ? 11.229 8.944 -4.781 1.00 97.75 77 VAL A CA 1
ATOM 576 C C . VAL A 1 77 ? 11.794 8.212 -5.987 1.00 97.75 77 VAL A C 1
ATOM 578 O O . VAL A 1 77 ? 11.145 7.327 -6.536 1.00 97.75 77 VAL A O 1
ATOM 581 N N . LYS A 1 78 ? 13.002 8.589 -6.413 1.00 97.56 78 LYS A N 1
ATOM 582 C CA . LYS A 1 78 ? 13.689 7.906 -7.514 1.00 97.56 78 LYS A CA 1
ATOM 583 C C . LYS A 1 78 ? 14.284 6.588 -7.023 1.00 97.56 78 LYS A C 1
ATOM 585 O O . LYS A 1 78 ? 14.941 6.573 -5.982 1.00 97.56 78 LYS A O 1
ATOM 590 N N . LEU A 1 79 ? 14.092 5.519 -7.787 1.00 97.19 79 LEU A N 1
ATOM 591 C CA . LEU A 1 79 ? 14.643 4.192 -7.526 1.00 97.19 79 LEU A CA 1
ATOM 592 C C . LEU A 1 79 ? 15.651 3.837 -8.627 1.00 97.19 79 LEU A C 1
ATOM 594 O O . LEU A 1 79 ? 15.248 3.365 -9.687 1.00 97.19 79 LEU A O 1
ATOM 598 N N . PRO A 1 80 ? 16.955 4.090 -8.414 1.00 95.75 80 PRO A N 1
ATOM 599 C CA . PRO A 1 80 ? 17.988 3.731 -9.386 1.00 95.75 80 PRO A CA 1
ATOM 600 C C . PRO A 1 80 ? 18.420 2.263 -9.287 1.00 95.75 80 PRO A C 1
ATOM 602 O O . PRO A 1 80 ? 19.050 1.746 -10.202 1.00 95.75 80 PRO A O 1
ATOM 605 N N . SER A 1 81 ? 18.107 1.586 -8.178 1.00 95.81 81 SER A N 1
ATOM 606 C CA . SER A 1 81 ? 18.574 0.224 -7.927 1.00 95.81 81 SER A CA 1
ATOM 607 C C . SER A 1 81 ? 17.614 -0.823 -8.487 1.00 95.81 81 SER A C 1
ATOM 609 O O . SER A 1 81 ? 16.506 -0.985 -7.972 1.00 95.81 81 SER A O 1
ATOM 611 N N . ALA A 1 82 ? 18.086 -1.593 -9.469 1.00 93.69 82 ALA A N 1
ATOM 612 C CA . ALA A 1 82 ? 17.371 -2.746 -10.016 1.00 93.69 82 ALA A CA 1
ATOM 613 C C . ALA A 1 82 ? 17.042 -3.800 -8.943 1.00 93.69 82 ALA A C 1
ATOM 615 O O . ALA A 1 82 ? 15.975 -4.402 -8.982 1.00 93.69 82 ALA A O 1
ATOM 616 N N . SER A 1 83 ? 17.902 -3.983 -7.931 1.00 92.31 83 SER A N 1
ATOM 617 C CA . SER A 1 83 ? 17.652 -4.952 -6.853 1.00 92.31 83 SER A CA 1
ATOM 618 C C . SER A 1 83 ? 16.481 -4.554 -5.951 1.00 92.31 83 SER A C 1
ATOM 620 O O . SER A 1 83 ? 15.737 -5.416 -5.493 1.00 92.31 83 SER A O 1
ATOM 622 N N . ILE A 1 84 ? 16.270 -3.249 -5.733 1.00 94.06 84 ILE A N 1
ATOM 623 C CA . ILE A 1 84 ? 15.098 -2.748 -5.000 1.00 94.06 84 ILE A CA 1
ATOM 624 C C . ILE A 1 84 ? 13.833 -3.015 -5.813 1.00 94.06 84 ILE A C 1
ATOM 626 O O . ILE A 1 84 ? 12.840 -3.469 -5.253 1.00 94.06 84 ILE A O 1
ATOM 630 N N . VAL A 1 85 ? 13.868 -2.756 -7.123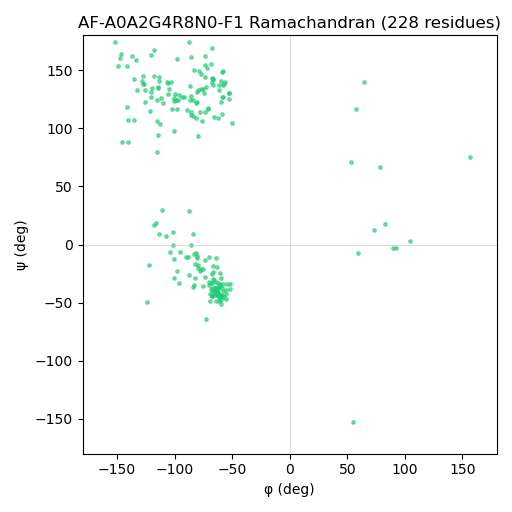 1.00 94.44 85 VAL A N 1
ATOM 631 C CA . VAL A 1 85 ? 12.726 -3.013 -8.010 1.00 94.44 85 VAL A CA 1
ATOM 632 C C . VAL A 1 85 ? 12.412 -4.505 -8.077 1.00 94.44 85 VAL A C 1
ATOM 634 O O . VAL A 1 85 ? 11.253 -4.876 -7.938 1.00 94.44 85 VAL A O 1
ATOM 637 N N . MET A 1 86 ? 13.428 -5.364 -8.177 1.00 91.75 86 MET A N 1
ATOM 638 C CA . MET A 1 86 ? 13.249 -6.816 -8.142 1.00 91.75 86 MET A CA 1
ATOM 639 C C . MET A 1 86 ? 12.604 -7.279 -6.831 1.00 91.75 86 MET A C 1
ATOM 641 O O . MET A 1 86 ? 11.642 -8.036 -6.865 1.00 91.75 86 MET A O 1
ATOM 645 N N . ALA A 1 87 ? 13.052 -6.764 -5.680 1.00 91.00 87 ALA A N 1
ATOM 646 C CA . ALA A 1 87 ? 12.428 -7.078 -4.394 1.00 91.00 87 ALA A CA 1
ATOM 647 C C . ALA A 1 87 ? 10.957 -6.630 -4.332 1.00 91.00 87 ALA A C 1
ATOM 649 O O . ALA A 1 87 ? 10.125 -7.318 -3.753 1.00 91.00 87 ALA A O 1
ATOM 650 N N . LEU A 1 88 ? 10.603 -5.492 -4.940 1.00 92.56 88 LEU A N 1
ATOM 651 C CA . LEU A 1 88 ? 9.205 -5.052 -5.043 1.00 92.56 88 LEU A CA 1
ATOM 652 C C . LEU A 1 88 ? 8.390 -5.924 -6.000 1.00 92.56 88 LEU A C 1
ATOM 654 O O . LEU A 1 88 ? 7.219 -6.188 -5.730 1.00 92.56 88 LEU A O 1
ATOM 658 N N . ASN A 1 89 ? 9.007 -6.408 -7.074 1.00 92.06 89 ASN A N 1
ATOM 659 C CA . ASN A 1 89 ? 8.389 -7.375 -7.966 1.00 92.06 89 ASN A CA 1
ATOM 660 C C . ASN A 1 89 ? 8.143 -8.702 -7.231 1.00 92.06 89 ASN A C 1
ATOM 662 O O . ASN A 1 89 ? 7.044 -9.227 -7.356 1.00 92.06 89 ASN A O 1
ATOM 666 N N . GLU A 1 90 ? 9.061 -9.208 -6.392 1.00 89.81 90 GLU A N 1
ATOM 667 C CA . GLU A 1 90 ? 8.820 -10.407 -5.556 1.00 89.81 90 GLU A CA 1
ATOM 668 C C . GLU A 1 90 ? 7.522 -10.286 -4.737 1.00 89.81 90 GLU A C 1
ATOM 670 O O . GLU A 1 90 ? 6.759 -11.247 -4.633 1.00 89.81 90 GLU A O 1
ATOM 675 N N . PHE A 1 91 ? 7.212 -9.093 -4.214 1.00 89.12 91 PHE A N 1
ATOM 676 C CA . PHE A 1 91 ? 5.931 -8.853 -3.548 1.00 89.12 91 PHE A CA 1
ATOM 677 C C . PHE A 1 91 ? 4.729 -8.929 -4.498 1.00 89.12 91 PHE A C 1
ATOM 679 O O . PHE A 1 91 ? 3.684 -9.426 -4.087 1.00 89.12 91 PHE A O 1
ATOM 686 N N . GLN A 1 92 ? 4.841 -8.452 -5.742 1.00 89.81 92 GLN A N 1
ATOM 687 C CA . GLN A 1 92 ? 3.779 -8.614 -6.747 1.00 89.81 92 GLN A CA 1
ATOM 688 C C . GLN A 1 92 ? 3.539 -10.092 -7.048 1.00 89.81 92 GLN A C 1
ATOM 690 O O . GLN A 1 92 ? 2.393 -10.529 -7.049 1.00 89.81 92 GLN A O 1
ATOM 695 N N . TRP A 1 93 ? 4.608 -10.871 -7.207 1.00 87.75 93 TRP A N 1
ATOM 696 C CA . TRP A 1 93 ? 4.533 -12.316 -7.415 1.00 87.75 93 TRP A CA 1
ATOM 697 C C . TRP A 1 93 ? 3.885 -13.054 -6.242 1.00 87.75 93 TRP A C 1
ATOM 699 O O . TRP A 1 93 ? 3.012 -13.891 -6.455 1.00 87.75 93 TRP A O 1
ATOM 709 N N . ALA A 1 94 ? 4.267 -12.728 -5.007 1.00 83.75 94 ALA A N 1
ATOM 710 C CA . ALA A 1 94 ? 3.682 -13.348 -3.819 1.00 83.75 94 ALA A CA 1
ATOM 711 C C .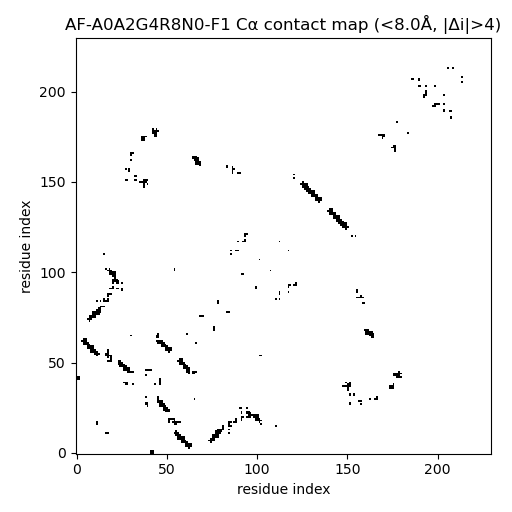 ALA A 1 94 ? 2.219 -12.925 -3.582 1.00 83.75 94 ALA A C 1
ATOM 713 O O . ALA A 1 94 ? 1.423 -13.703 -3.055 1.00 83.75 94 ALA A O 1
ATOM 714 N N . ASN A 1 95 ? 1.851 -11.692 -3.951 1.00 85.19 95 ASN A N 1
ATOM 715 C CA . ASN A 1 95 ? 0.512 -11.153 -3.715 1.00 85.19 95 ASN A CA 1
ATOM 716 C C . ASN A 1 95 ? -0.487 -11.479 -4.834 1.00 85.19 95 ASN A C 1
ATOM 718 O O . ASN A 1 95 ? -1.688 -11.558 -4.557 1.00 85.19 95 ASN A O 1
ATOM 722 N N . ALA A 1 96 ? -0.019 -11.700 -6.065 1.00 84.62 96 ALA A N 1
ATOM 723 C CA . ALA A 1 96 ? -0.859 -12.094 -7.191 1.00 84.62 96 ALA A CA 1
ATOM 724 C C . ALA A 1 96 ? -1.642 -13.372 -6.879 1.00 84.62 96 ALA A C 1
ATOM 726 O O . ALA A 1 96 ? -1.141 -14.284 -6.215 1.00 84.62 96 ALA A O 1
ATOM 727 N N . LEU A 1 97 ? -2.899 -13.403 -7.301 1.00 80.00 97 LEU A N 1
ATOM 728 C CA . LEU A 1 97 ? -3.755 -14.577 -7.224 1.00 80.00 97 LEU A CA 1
ATOM 729 C C . LEU A 1 97 ? -3.284 -15.576 -8.274 1.00 80.00 97 LEU A C 1
ATOM 731 O O . LEU A 1 97 ? -2.702 -16.596 -7.911 1.00 80.00 97 LEU A O 1
ATOM 735 N N . ASP A 1 98 ? -3.381 -15.199 -9.545 1.00 82.19 98 ASP A N 1
ATOM 736 C CA . ASP A 1 98 ? -3.113 -16.073 -10.680 1.00 82.19 98 ASP A CA 1
ATOM 737 C C . ASP A 1 98 ? -2.051 -15.469 -11.605 1.00 82.19 98 ASP A C 1
ATOM 739 O O . ASP A 1 98 ? -1.052 -16.125 -11.908 1.00 82.19 98 ASP A O 1
ATOM 743 N N . ASN A 1 99 ? -2.206 -14.197 -11.982 1.00 87.06 99 ASN A N 1
ATOM 744 C CA . ASN A 1 99 ? -1.499 -13.601 -13.115 1.00 87.06 99 ASN A CA 1
ATOM 745 C C . ASN A 1 99 ? -0.489 -12.513 -12.733 1.00 87.06 99 ASN A C 1
ATOM 747 O O . ASN A 1 99 ? -0.736 -11.676 -11.860 1.00 87.06 99 ASN A O 1
ATOM 751 N N . ILE A 1 100 ? 0.613 -12.483 -13.489 1.00 89.06 100 ILE A N 1
ATOM 752 C CA . ILE A 1 100 ? 1.591 -11.391 -13.525 1.00 89.06 100 ILE A CA 1
ATOM 753 C C . ILE A 1 100 ? 1.663 -10.846 -14.949 1.00 89.06 100 ILE A C 1
ATOM 755 O O . ILE A 1 100 ? 1.809 -11.596 -15.913 1.00 89.06 100 ILE A O 1
ATOM 759 N N . TYR A 1 101 ? 1.577 -9.528 -15.065 1.00 91.12 101 TYR A N 1
ATOM 760 C CA . TYR A 1 101 ? 1.609 -8.777 -16.307 1.00 91.12 101 TYR A CA 1
ATOM 761 C C . TYR A 1 101 ? 2.951 -8.060 -16.461 1.00 91.12 101 TYR A C 1
ATOM 763 O O . TYR A 1 101 ? 3.486 -7.475 -15.512 1.00 91.12 101 TYR A O 1
ATOM 771 N N . PHE A 1 102 ? 3.451 -8.066 -17.693 1.00 91.31 102 PHE A N 1
ATOM 772 C CA . PHE A 1 102 ? 4.711 -7.450 -18.105 1.00 91.31 102 PHE A CA 1
ATOM 773 C C . PHE A 1 102 ? 4.448 -6.397 -19.179 1.00 91.31 102 PHE A C 1
ATOM 775 O O . PHE A 1 102 ? 3.382 -6.384 -19.806 1.00 91.31 102 PHE A O 1
ATOM 782 N N . ARG A 1 103 ? 5.419 -5.513 -19.423 1.00 88.44 103 ARG A N 1
ATOM 783 C CA . ARG A 1 103 ? 5.322 -4.586 -20.551 1.00 88.44 103 ARG A CA 1
ATOM 784 C C . ARG A 1 103 ? 5.387 -5.380 -21.864 1.00 88.44 103 ARG A C 1
ATOM 786 O O . ARG A 1 103 ? 6.187 -6.310 -21.967 1.00 88.44 103 ARG A O 1
ATOM 793 N N . PRO A 1 104 ? 4.617 -4.999 -22.899 1.00 85.75 104 PRO A N 1
ATOM 794 C CA . PRO A 1 104 ? 4.803 -5.556 -24.234 1.00 85.75 104 PRO A CA 1
ATOM 795 C C . PRO A 1 104 ? 6.265 -5.438 -24.692 1.00 85.75 104 PRO A C 1
ATOM 797 O O . PRO A 1 104 ? 6.830 -4.345 -24.686 1.00 85.75 104 PRO A O 1
ATOM 800 N N . GLY A 1 105 ? 6.865 -6.564 -25.084 1.00 84.25 105 GLY A N 1
ATOM 801 C CA . GLY A 1 105 ? 8.268 -6.640 -25.506 1.00 84.25 105 GLY A CA 1
ATOM 802 C C . GLY A 1 105 ? 9.279 -6.917 -24.387 1.00 84.25 105 GLY A C 1
ATOM 803 O O . GLY A 1 105 ? 10.459 -7.075 -24.692 1.00 84.25 105 GLY A O 1
ATOM 804 N N . ASP A 1 106 ? 8.852 -7.006 -23.122 1.00 83.81 106 ASP A N 1
ATOM 805 C CA . ASP A 1 106 ? 9.701 -7.550 -22.059 1.00 83.81 106 ASP A CA 1
ATOM 806 C C . ASP A 1 106 ? 9.927 -9.056 -22.256 1.00 83.81 106 ASP A C 1
ATOM 808 O O . ASP A 1 106 ? 9.101 -9.752 -22.845 1.00 83.81 106 ASP A O 1
ATOM 812 N N . ASP A 1 107 ? 11.037 -9.552 -21.708 1.00 81.19 107 ASP A N 1
ATOM 813 C CA . ASP A 1 107 ? 11.382 -10.972 -21.623 1.00 81.19 107 ASP A CA 1
ATOM 814 C C . ASP A 1 107 ? 11.064 -11.486 -20.202 1.00 81.19 107 ASP A C 1
ATOM 816 O O . ASP A 1 107 ? 11.850 -11.238 -19.279 1.00 81.19 107 ASP A O 1
ATOM 820 N N . PRO A 1 108 ? 9.903 -12.135 -19.965 1.00 78.50 108 PRO A N 1
ATOM 821 C CA . PRO A 1 108 ? 9.446 -12.485 -18.620 1.00 78.50 108 PRO A CA 1
ATOM 822 C C . PRO A 1 108 ? 10.444 -13.315 -17.796 1.00 78.50 108 PRO A C 1
ATOM 824 O O . PRO A 1 108 ? 10.643 -12.968 -16.628 1.00 78.50 108 PRO A O 1
ATOM 827 N N . PRO A 1 109 ? 11.136 -14.339 -18.346 1.00 76.94 109 PRO A N 1
ATOM 828 C CA . PRO A 1 109 ? 12.161 -15.094 -17.620 1.00 76.94 109 PRO A CA 1
ATOM 829 C C . PRO A 1 109 ? 13.239 -14.226 -16.962 1.00 76.94 109 PRO A C 1
ATOM 831 O O . PRO A 1 109 ? 13.693 -14.543 -15.867 1.00 76.94 109 PRO A O 1
ATOM 834 N N . ARG A 1 110 ? 13.612 -13.092 -17.569 1.00 77.44 110 ARG A N 1
ATOM 835 C CA . ARG A 1 110 ? 14.623 -12.175 -17.019 1.00 77.44 110 ARG A CA 1
ATOM 836 C C . ARG A 1 110 ? 14.180 -11.497 -15.719 1.00 77.44 110 ARG A C 1
ATOM 838 O O . ARG A 1 110 ? 15.016 -11.132 -14.893 1.00 77.44 110 ARG A O 1
ATOM 845 N N . TRP A 1 111 ? 12.876 -11.290 -15.561 1.00 74.69 111 TRP A N 1
ATOM 846 C CA . TRP A 1 111 ? 12.265 -10.565 -14.442 1.00 74.69 111 TRP A CA 1
ATOM 847 C C . TRP A 1 111 ? 11.409 -11.461 -13.548 1.00 74.69 111 TRP A C 1
ATOM 849 O O . TRP A 1 111 ? 10.697 -10.962 -12.674 1.00 74.69 111 TRP A O 1
ATOM 859 N N . THR A 1 112 ? 11.477 -12.770 -13.779 1.00 75.06 112 THR A N 1
ATOM 860 C CA . THR A 1 112 ? 10.836 -13.787 -12.956 1.00 75.06 112 THR A CA 1
ATOM 861 C C . THR A 1 112 ? 11.787 -14.113 -11.808 1.00 75.06 112 THR A C 1
ATOM 863 O O . THR A 1 112 ? 12.893 -14.596 -12.055 1.00 75.06 112 THR A O 1
ATOM 866 N N . PRO A 1 113 ? 11.421 -13.805 -10.553 1.00 72.56 113 PRO A N 1
ATOM 867 C CA . PRO A 1 113 ? 12.184 -14.264 -9.408 1.00 72.56 113 PRO A CA 1
ATOM 868 C C . PRO A 1 113 ? 12.062 -15.787 -9.296 1.00 72.56 113 PRO A C 1
ATOM 870 O O . PRO A 1 113 ? 11.228 -16.396 -9.960 1.00 72.56 113 PRO A O 1
ATOM 873 N N . ASP A 1 114 ? 12.878 -16.391 -8.436 1.00 79.19 114 ASP A N 1
ATOM 874 C CA . ASP A 1 114 ? 12.856 -17.831 -8.171 1.00 79.19 114 ASP A CA 1
ATOM 875 C C . ASP A 1 114 ? 11.423 -18.319 -7.864 1.00 79.19 114 ASP A C 1
ATOM 877 O O . ASP A 1 114 ? 10.862 -18.033 -6.799 1.00 79.19 114 ASP A O 1
ATOM 881 N N . TYR A 1 115 ? 10.810 -18.985 -8.850 1.00 69.75 115 TYR A N 1
ATOM 882 C CA . TYR A 1 115 ? 9.404 -19.371 -8.810 1.00 69.75 115 TYR A CA 1
ATOM 883 C C . TYR A 1 115 ? 9.150 -20.398 -7.715 1.00 69.75 115 TYR A C 1
ATOM 885 O O . TYR A 1 115 ? 8.150 -20.280 -7.011 1.00 69.75 115 TYR A O 1
ATOM 893 N N . ASP A 1 116 ? 10.062 -21.353 -7.526 1.00 73.06 116 ASP A N 1
ATOM 894 C CA . ASP A 1 116 ? 9.913 -22.406 -6.525 1.00 73.06 116 ASP A CA 1
ATOM 895 C C . ASP A 1 116 ? 9.851 -21.774 -5.132 1.00 73.06 116 ASP A C 1
ATOM 897 O O . ASP A 1 116 ? 8.873 -21.966 -4.404 1.00 73.06 116 ASP A O 1
ATOM 901 N N . ARG A 1 117 ? 10.790 -20.866 -4.831 1.00 76.44 117 ARG A N 1
ATOM 902 C CA . ARG A 1 117 ? 10.804 -20.079 -3.587 1.00 76.44 117 ARG A CA 1
ATOM 903 C C . ARG A 1 117 ? 9.527 -19.255 -3.381 1.00 76.44 117 ARG A C 1
ATOM 905 O O . ARG A 1 117 ? 9.062 -19.108 -2.252 1.00 76.44 117 ARG A O 1
ATOM 912 N N . LEU A 1 118 ? 8.980 -18.649 -4.435 1.00 73.44 118 LEU A N 1
ATOM 913 C CA . LEU A 1 118 ? 7.798 -17.786 -4.322 1.00 73.44 118 LEU A CA 1
ATOM 914 C C . LEU A 1 118 ? 6.480 -18.562 -4.304 1.00 73.44 118 LEU A C 1
ATOM 916 O O . LEU A 1 118 ? 5.518 -18.098 -3.693 1.00 73.44 118 LEU A O 1
ATOM 920 N N . SER A 1 119 ? 6.423 -19.733 -4.931 1.00 69.94 119 SER A N 1
ATOM 921 C CA . SER A 1 119 ? 5.249 -20.606 -4.932 1.00 69.94 119 SER A CA 1
ATOM 922 C C . SER A 1 119 ? 4.911 -21.085 -3.516 1.00 69.94 119 SER A C 1
ATOM 924 O O . SER A 1 119 ? 3.742 -21.071 -3.130 1.00 69.94 119 SER A O 1
ATOM 926 N N . GLU A 1 120 ? 5.929 -21.349 -2.690 1.00 70.12 120 GLU A N 1
ATOM 927 C CA . GLU A 1 120 ? 5.774 -21.637 -1.260 1.00 70.12 120 GLU A CA 1
ATOM 928 C C . GLU A 1 120 ? 5.127 -20.469 -0.499 1.00 70.12 120 GLU A C 1
ATOM 930 O O . GLU A 1 120 ? 4.316 -20.677 0.402 1.00 70.12 120 GLU A O 1
ATOM 935 N N . LEU A 1 121 ? 5.422 -19.223 -0.889 1.00 69.44 121 LEU A N 1
ATOM 936 C CA . LEU A 1 121 ? 4.812 -18.028 -0.291 1.00 69.44 121 LEU A CA 1
ATOM 937 C C . LEU A 1 121 ? 3.383 -17.772 -0.781 1.00 69.44 121 LEU A C 1
ATOM 939 O O . LEU A 1 121 ? 2.630 -17.060 -0.113 1.00 69.44 121 LEU A O 1
ATOM 943 N N . ARG A 1 122 ? 3.005 -18.333 -1.936 1.00 68.44 122 ARG A N 1
ATOM 944 C CA . ARG A 1 122 ? 1.648 -18.241 -2.497 1.00 68.44 122 ARG A CA 1
ATOM 945 C C . ARG A 1 122 ? 0.682 -19.253 -1.856 1.00 68.44 122 ARG A C 1
ATOM 947 O O . ARG A 1 122 ? -0.529 -19.109 -2.026 1.00 68.44 122 ARG A O 1
ATOM 954 N N . GLY A 1 123 ? 1.189 -20.222 -1.088 1.00 55.84 123 GLY A N 1
ATOM 955 C CA . GLY A 1 123 ? 0.441 -21.360 -0.548 1.00 55.84 123 GLY A CA 1
ATOM 956 C C . GLY A 1 123 ? -0.528 -21.063 0.610 1.00 55.84 123 GLY A C 1
ATOM 957 O O . GLY A 1 123 ? -0.117 -20.774 1.728 1.00 55.84 123 GLY A O 1
ATOM 958 N N . ASN A 1 124 ? -1.822 -21.238 0.312 1.00 48.84 124 ASN A N 1
ATOM 959 C CA . ASN A 1 124 ? -2.880 -21.850 1.135 1.00 48.84 124 ASN A CA 1
ATOM 960 C C . ASN A 1 124 ? -3.125 -21.336 2.563 1.00 48.84 124 ASN A C 1
ATOM 962 O O . ASN A 1 124 ? -2.888 -22.032 3.538 1.00 48.84 124 ASN A O 1
ATOM 966 N N . GLU A 1 125 ? -3.672 -20.126 2.644 1.00 47.94 125 GLU A N 1
ATOM 967 C CA . GLU A 1 125 ? -4.750 -19.670 3.547 1.00 47.94 125 GLU A CA 1
ATOM 968 C C . GLU A 1 125 ? -4.597 -18.155 3.668 1.00 47.94 125 GLU A C 1
ATOM 970 O O . GLU A 1 125 ? -4.120 -17.591 4.655 1.00 47.94 125 GLU A O 1
ATOM 975 N N . ARG A 1 126 ? -5.012 -17.447 2.609 1.00 58.62 126 ARG A N 1
ATOM 976 C CA . ARG A 1 126 ? -5.121 -15.983 2.669 1.00 58.62 126 ARG A CA 1
ATOM 977 C C . ARG A 1 126 ? -6.163 -15.543 3.685 1.00 58.62 126 ARG A C 1
ATOM 979 O O . ARG A 1 126 ? -6.208 -14.358 3.979 1.00 58.62 126 ARG A O 1
ATOM 986 N N . VAL A 1 127 ? -6.975 -16.465 4.192 1.00 56.62 127 VAL A N 1
ATOM 987 C CA . VAL A 1 127 ? -7.964 -16.258 5.234 1.00 56.62 127 VAL A CA 1
ATOM 988 C C . VAL A 1 127 ? -7.834 -17.412 6.220 1.00 56.62 127 VAL A C 1
ATOM 990 O O . VAL A 1 127 ? -8.228 -18.525 5.898 1.00 56.62 127 VAL A O 1
ATOM 993 N N . SER A 1 128 ? -7.283 -17.156 7.403 1.00 57.25 128 SER A N 1
ATOM 994 C CA . SER A 1 128 ? -7.345 -18.116 8.505 1.00 57.25 128 SER A CA 1
ATOM 995 C C . SER A 1 128 ? -8.553 -17.778 9.370 1.00 57.25 128 SER A C 1
ATOM 997 O O . SER A 1 128 ? -8.699 -16.626 9.795 1.00 57.25 128 SER A O 1
ATOM 999 N N . VAL A 1 129 ? -9.413 -18.766 9.606 1.00 59.47 129 VAL A N 1
ATOM 1000 C CA . VAL A 1 129 ? -10.622 -18.632 10.424 1.00 59.47 129 VAL A CA 1
ATOM 1001 C C . VAL A 1 129 ? -10.448 -19.459 11.691 1.00 59.47 129 VAL A C 1
ATOM 1003 O O . VAL A 1 129 ? -10.156 -20.647 11.605 1.00 59.47 129 VAL A O 1
ATOM 1006 N N . TRP A 1 130 ? -10.625 -18.854 12.864 1.00 60.91 130 TRP A N 1
ATOM 1007 C CA . TRP A 1 130 ? -10.646 -19.586 14.134 1.00 60.91 130 TRP A CA 1
ATOM 1008 C C . TRP A 1 130 ? -11.696 -19.019 15.089 1.00 60.91 130 TRP A C 1
ATOM 1010 O O . TRP A 1 130 ? -12.062 -17.847 15.003 1.00 60.91 130 TRP A O 1
ATOM 1020 N N . GLU A 1 131 ? -12.196 -19.855 15.996 1.00 64.44 131 GLU A N 1
ATOM 1021 C CA . GLU A 1 131 ? -13.142 -19.454 17.040 1.00 64.44 131 GLU A CA 1
ATOM 1022 C C . GLU A 1 131 ? -12.394 -19.159 18.346 1.00 64.44 131 GLU A C 1
ATOM 1024 O O . GLU A 1 131 ? -11.644 -20.006 18.823 1.00 64.44 131 GLU A O 1
ATOM 1029 N N . ASP A 1 132 ? -12.634 -17.992 18.946 1.00 65.19 132 ASP A N 1
ATOM 1030 C CA . ASP A 1 132 ? -12.226 -17.674 20.320 1.00 65.19 132 ASP A CA 1
ATOM 1031 C C . ASP A 1 132 ? -13.460 -17.509 21.222 1.00 65.19 132 ASP A C 1
ATOM 1033 O O . ASP A 1 132 ? -14.462 -16.904 20.830 1.00 65.19 132 ASP A O 1
ATOM 1037 N N . GLU A 1 133 ? -13.389 -17.998 22.465 1.00 68.12 133 GLU A N 1
ATOM 1038 C CA . GLU A 1 133 ? -14.363 -17.648 23.507 1.00 68.12 133 GLU A CA 1
ATOM 1039 C C . GLU A 1 133 ? -13.942 -16.349 24.198 1.00 68.12 133 GLU A C 1
ATOM 1041 O O . GLU A 1 133 ? -12.971 -16.307 24.956 1.00 68.12 133 GLU A O 1
ATOM 1046 N N . VAL A 1 134 ? -14.712 -15.281 23.994 1.00 66.94 134 VAL A N 1
ATOM 1047 C CA . VAL A 1 134 ? -14.502 -14.013 24.697 1.00 66.94 134 VAL A CA 1
ATOM 1048 C C . VAL A 1 134 ? -15.449 -13.940 25.891 1.00 66.94 134 VAL A C 1
ATOM 1050 O O . VAL A 1 134 ? -16.671 -14.055 25.756 1.00 66.94 134 VAL A O 1
ATOM 1053 N N . ARG A 1 135 ? -14.882 -13.731 27.086 1.00 59.12 135 ARG A N 1
ATOM 1054 C CA . ARG A 1 135 ? -15.652 -13.363 28.280 1.00 59.12 135 ARG A CA 1
ATOM 1055 C C . ARG A 1 135 ? -15.998 -11.882 28.200 1.00 59.12 135 ARG A C 1
ATOM 1057 O O . ARG A 1 135 ? -15.106 -11.040 28.258 1.00 59.12 135 ARG A O 1
ATOM 1064 N N . LEU A 1 136 ? -17.283 -11.576 28.073 1.00 54.28 136 LEU A N 1
ATOM 1065 C CA . LEU A 1 136 ? -17.787 -10.218 28.241 1.00 54.28 136 LEU A CA 1
ATOM 1066 C C . LEU A 1 136 ? -18.005 -9.949 29.736 1.00 54.28 136 LEU A C 1
ATOM 1068 O O . LEU A 1 136 ? -18.283 -10.877 30.503 1.00 54.28 136 LEU A O 1
ATOM 1072 N N . GLU A 1 137 ? -17.863 -8.690 30.159 1.00 49.53 137 GLU A N 1
ATOM 1073 C CA . GLU A 1 137 ? -18.187 -8.285 31.531 1.00 49.53 137 GLU A CA 1
ATOM 1074 C C . GLU A 1 137 ? -19.611 -8.739 31.895 1.00 49.53 137 GLU A C 1
ATOM 1076 O O . GLU A 1 137 ? -20.558 -8.540 31.133 1.00 49.53 137 GLU A O 1
ATOM 1081 N N . GLY A 1 138 ? -19.751 -9.394 33.052 1.00 51.59 138 GLY A N 1
ATOM 1082 C CA . GLY A 1 138 ? -21.021 -9.976 33.494 1.00 51.59 138 GLY A CA 1
ATOM 1083 C C . GLY A 1 138 ? -21.361 -11.304 32.809 1.00 51.59 138 GLY A C 1
ATOM 1084 O O . GLY A 1 138 ? -22.332 -11.394 32.064 1.00 51.59 138 GLY A O 1
ATOM 1085 N N . THR A 1 139 ? -20.569 -12.347 33.089 1.00 47.03 139 THR A N 1
ATOM 1086 C CA . THR A 1 139 ? -20.878 -13.793 32.930 1.00 47.03 139 THR A CA 1
ATOM 1087 C C . THR A 1 139 ? -21.238 -14.310 31.524 1.00 47.03 139 THR A C 1
ATOM 1089 O O . THR A 1 139 ? -21.332 -15.523 31.328 1.00 47.03 139 THR A O 1
ATOM 1092 N N . LYS A 1 140 ? -21.401 -13.450 30.516 1.00 46.12 140 LYS A N 1
ATOM 1093 C CA . LYS A 1 140 ? -21.751 -13.846 29.147 1.00 46.12 140 LYS A CA 1
ATOM 1094 C C . LYS A 1 140 ? -20.503 -14.304 28.393 1.00 46.12 140 LYS A C 1
ATOM 1096 O O . LYS A 1 140 ? -19.540 -13.553 28.237 1.00 46.12 140 LYS A O 1
ATOM 1101 N N . ARG A 1 141 ? -20.530 -15.549 27.913 1.00 52.16 141 ARG A N 1
ATOM 1102 C CA . ARG A 1 141 ? -19.539 -16.082 26.970 1.00 52.16 141 ARG A CA 1
ATOM 1103 C C . ARG A 1 141 ? -20.057 -15.862 25.557 1.00 52.16 141 ARG A C 1
ATOM 1105 O O . ARG A 1 141 ? -21.186 -16.245 25.260 1.00 52.16 141 ARG A O 1
ATOM 1112 N N . ALA A 1 142 ? -19.250 -15.241 24.709 1.00 59.25 142 ALA A N 1
ATOM 1113 C CA . ALA A 1 142 ? -19.534 -15.103 23.289 1.00 59.25 142 ALA A CA 1
ATOM 1114 C C . ALA A 1 142 ? -18.496 -15.897 22.493 1.00 59.25 142 ALA A C 1
ATOM 1116 O O . ALA A 1 142 ? -17.301 -15.798 22.772 1.00 59.25 142 ALA A O 1
ATOM 1117 N N . LYS A 1 143 ? -18.951 -16.663 21.498 1.00 57.81 143 LYS A N 1
ATOM 1118 C CA . LYS A 1 143 ? -18.070 -17.223 20.473 1.00 57.81 143 LYS A CA 1
ATOM 1119 C C . LYS A 1 143 ? -17.791 -16.146 19.435 1.00 57.81 143 LYS A C 1
ATOM 1121 O O . LYS A 1 143 ? -18.725 -15.604 18.845 1.00 57.81 143 LYS A O 1
ATOM 1126 N N . VAL A 1 144 ? -16.523 -15.831 19.227 1.00 61.12 144 VAL A N 1
ATOM 1127 C CA . VAL A 1 144 ? -16.074 -14.871 18.222 1.00 61.12 144 VAL A CA 1
ATOM 1128 C C . VAL A 1 144 ? -15.365 -15.640 17.122 1.00 61.12 144 VAL A C 1
ATOM 1130 O O . VAL A 1 144 ? -14.387 -16.333 17.381 1.00 61.12 144 VAL A O 1
ATOM 1133 N N . ILE A 1 145 ? -15.859 -15.510 15.892 1.00 64.44 145 ILE A N 1
ATOM 1134 C CA . ILE A 1 145 ? -15.164 -16.011 14.707 1.00 64.44 145 ILE A CA 1
ATOM 1135 C C . ILE A 1 145 ? -14.153 -14.943 14.297 1.00 64.44 145 ILE A C 1
ATOM 1137 O O . ILE A 1 145 ? -14.524 -13.858 13.841 1.00 64.44 145 ILE A O 1
ATOM 1141 N N . ASN A 1 146 ? -12.872 -15.238 14.471 1.00 57.56 146 ASN A N 1
ATOM 1142 C CA . ASN A 1 146 ? -11.789 -14.417 13.966 1.00 57.56 146 ASN A CA 1
ATOM 1143 C C . ASN A 1 146 ? -11.486 -14.829 12.533 1.00 57.56 146 ASN A C 1
ATOM 1145 O O . ASN A 1 146 ? -11.192 -15.988 12.256 1.00 57.56 146 ASN A O 1
ATOM 1149 N N . VAL A 1 147 ? -11.538 -13.858 11.630 1.00 58.56 147 VAL A N 1
ATOM 1150 C CA . VAL A 1 147 ? -11.184 -14.026 10.223 1.00 58.56 147 VAL A CA 1
ATOM 1151 C C . VAL A 1 147 ? -9.968 -13.147 9.969 1.00 58.56 147 VAL A C 1
ATOM 1153 O O . VAL A 1 147 ? -10.077 -11.921 9.939 1.00 58.56 147 VAL A O 1
ATOM 1156 N N . GLN A 1 148 ? -8.792 -13.750 9.816 1.00 60.16 148 GLN A N 1
ATOM 1157 C CA . GLN A 1 148 ? -7.573 -13.012 9.500 1.00 60.16 148 GLN A CA 1
ATOM 1158 C C . GLN A 1 148 ? -7.236 -13.167 8.031 1.00 60.16 148 GLN A C 1
ATOM 1160 O O . GLN A 1 148 ? -6.895 -14.253 7.573 1.00 60.16 148 GLN A O 1
ATOM 1165 N N . THR A 1 149 ? -7.250 -12.050 7.311 1.00 55.78 149 THR A N 1
ATOM 1166 C CA . THR A 1 149 ? -6.735 -11.999 5.948 1.00 55.78 149 THR A CA 1
ATOM 1167 C C . THR A 1 149 ? -5.221 -11.781 5.955 1.00 55.78 149 THR A C 1
ATOM 1169 O O . THR A 1 149 ? -4.775 -10.777 6.510 1.00 55.78 149 THR A O 1
ATOM 1172 N N . GLN A 1 150 ? -4.468 -12.668 5.300 1.00 59.28 150 GLN A N 1
ATOM 1173 C CA . GLN A 1 150 ? -3.017 -12.646 5.076 1.00 59.28 150 GLN A CA 1
ATOM 1174 C C . GLN A 1 150 ? -2.157 -12.599 6.350 1.00 59.28 150 GLN A C 1
ATOM 1176 O O . GLN A 1 150 ? -2.106 -11.608 7.083 1.00 59.28 150 GLN A O 1
ATOM 1181 N N . ARG A 1 151 ? -1.364 -13.651 6.572 1.00 54.19 151 ARG A N 1
ATOM 1182 C CA . ARG A 1 151 ? -0.171 -13.532 7.417 1.00 54.19 151 ARG A CA 1
ATOM 1183 C C . ARG A 1 151 ? 0.891 -12.747 6.637 1.00 54.19 151 ARG A C 1
ATOM 1185 O O . ARG A 1 151 ? 1.071 -13.009 5.448 1.00 54.19 151 ARG A O 1
ATOM 1192 N N . PRO A 1 152 ? 1.585 -11.777 7.255 1.00 53.16 152 PRO A N 1
ATOM 1193 C CA . PRO A 1 152 ? 2.722 -11.133 6.605 1.00 53.16 152 PRO A CA 1
ATOM 1194 C C . PRO A 1 152 ? 3.760 -12.206 6.246 1.00 53.16 152 PRO A C 1
ATOM 1196 O O . PRO A 1 152 ? 4.175 -12.982 7.108 1.00 53.16 152 PRO A O 1
ATOM 1199 N N . SER A 1 153 ? 4.193 -12.260 4.986 1.00 58.03 153 SER A N 1
ATOM 1200 C CA . SER A 1 153 ? 5.263 -13.172 4.579 1.00 58.03 153 SER A CA 1
ATOM 1201 C C . SER A 1 153 ? 6.546 -12.800 5.327 1.00 58.03 153 SER A C 1
ATOM 1203 O O . SER A 1 153 ? 7.154 -11.769 5.036 1.00 58.03 153 SER A O 1
ATOM 1205 N N . ARG A 1 154 ? 6.979 -13.635 6.280 1.00 64.00 154 ARG A N 1
ATOM 1206 C CA . ARG A 1 154 ? 8.245 -13.435 7.016 1.00 64.00 154 ARG A CA 1
ATOM 1207 C C . ARG A 1 154 ? 9.466 -13.429 6.088 1.00 64.00 154 ARG A C 1
ATOM 1209 O O . ARG A 1 154 ? 10.489 -12.843 6.423 1.00 64.00 154 ARG A O 1
ATOM 1216 N N . ALA A 1 155 ? 9.338 -14.072 4.929 1.00 69.06 155 ALA A N 1
ATOM 1217 C CA . ALA A 1 155 ? 10.408 -14.264 3.959 1.00 69.06 155 ALA A CA 1
ATOM 1218 C C . ALA A 1 155 ? 10.716 -13.033 3.089 1.00 69.06 155 ALA A C 1
ATOM 1220 O O . ALA A 1 155 ? 11.821 -12.942 2.556 1.00 69.06 155 ALA A O 1
ATOM 1221 N N . LEU A 1 156 ? 9.769 -12.098 2.929 1.00 79.50 156 LEU A N 1
ATOM 1222 C CA . LEU A 1 156 ? 9.958 -10.917 2.082 1.00 79.50 156 LEU A CA 1
ATOM 1223 C C . LEU A 1 156 ? 10.163 -9.668 2.934 1.00 79.50 156 LEU A C 1
ATOM 1225 O O . LEU A 1 156 ? 9.373 -9.355 3.826 1.00 79.50 156 LEU A O 1
ATOM 1229 N N . LYS A 1 157 ? 11.219 -8.918 2.618 1.00 84.50 157 LYS A N 1
ATOM 1230 C CA . LYS A 1 157 ? 11.560 -7.654 3.272 1.00 84.50 157 LYS A CA 1
ATOM 1231 C C . LYS A 1 157 ? 11.447 -6.527 2.262 1.00 84.50 157 LYS A C 1
ATOM 1233 O O . LYS A 1 157 ? 12.128 -6.557 1.247 1.00 84.50 157 LYS A O 1
ATOM 1238 N N .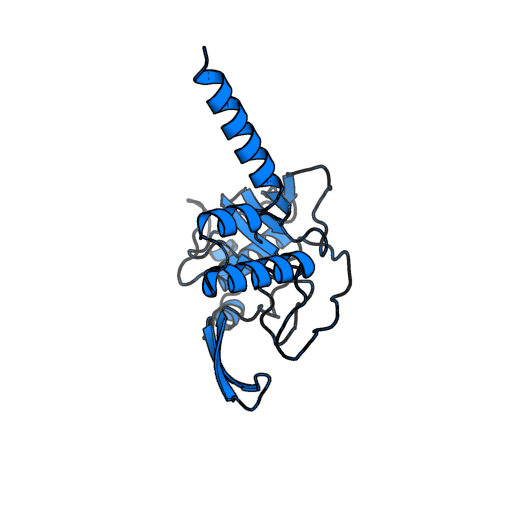 MET A 1 158 ? 10.646 -5.506 2.561 1.00 87.56 158 MET A N 1
ATOM 1239 C CA . MET A 1 158 ? 10.493 -4.345 1.680 1.00 87.56 158 MET A CA 1
ATOM 1240 C C . MET A 1 158 ? 11.643 -3.339 1.881 1.00 87.56 158 MET A C 1
ATOM 1242 O O . MET A 1 158 ? 11.668 -2.645 2.902 1.00 87.56 158 MET A O 1
ATOM 1246 N N . PRO A 1 159 ? 12.586 -3.193 0.926 1.00 89.56 159 PRO A N 1
ATOM 1247 C CA . PRO A 1 159 ? 13.821 -2.431 1.127 1.00 89.56 159 PRO A CA 1
ATOM 1248 C C . PRO A 1 159 ? 13.661 -0.930 0.816 1.00 89.56 159 PRO A C 1
ATOM 1250 O O . PRO A 1 159 ? 14.606 -0.267 0.399 1.00 89.56 159 PRO A O 1
ATOM 1253 N N . LEU A 1 160 ? 12.454 -0.386 0.987 1.00 92.31 160 LEU A N 1
ATOM 1254 C CA . LEU A 1 160 ? 12.141 1.020 0.704 1.00 92.31 160 LEU A CA 1
ATOM 1255 C C . LEU A 1 160 ? 12.211 1.910 1.944 1.00 92.31 160 LEU A C 1
ATOM 1257 O O . LEU A 1 160 ? 12.540 3.093 1.860 1.00 92.31 160 LEU A O 1
ATOM 1261 N N . PHE A 1 161 ? 11.857 1.348 3.095 1.00 94.19 161 PHE A N 1
ATOM 1262 C CA . PHE A 1 161 ? 11.544 2.113 4.290 1.00 94.19 161 PHE A CA 1
ATOM 1263 C C . PHE A 1 161 ? 12.662 2.026 5.316 1.00 94.19 161 PHE A C 1
ATOM 1265 O O . PHE A 1 161 ? 13.205 0.954 5.581 1.00 94.19 161 PHE A O 1
ATOM 1272 N N . ARG A 1 162 ? 12.960 3.158 5.955 1.00 93.69 162 ARG A N 1
ATOM 1273 C CA . ARG A 1 162 ? 13.782 3.193 7.166 1.00 93.69 162 ARG A CA 1
ATOM 1274 C C . ARG A 1 162 ? 12.871 3.326 8.382 1.00 93.69 162 ARG A C 1
ATOM 1276 O O . ARG A 1 162 ? 12.123 4.303 8.469 1.00 93.69 162 ARG A O 1
ATOM 1283 N N . ASN A 1 163 ? 12.977 2.384 9.318 1.00 93.06 163 ASN A N 1
ATOM 1284 C CA . ASN A 1 163 ? 12.257 2.422 10.593 1.00 93.06 163 ASN A CA 1
ATOM 1285 C C . ASN A 1 163 ? 12.669 3.660 11.400 1.00 93.06 163 ASN A C 1
ATOM 1287 O O . ASN A 1 163 ? 13.855 3.966 11.523 1.00 93.06 163 ASN A O 1
ATOM 1291 N N . ARG A 1 164 ? 11.680 4.377 11.934 1.00 94.50 164 ARG A N 1
ATOM 1292 C CA . ARG A 1 164 ? 11.865 5.546 12.809 1.00 94.50 164 ARG A CA 1
ATOM 1293 C C . ARG A 1 164 ? 11.687 5.212 14.284 1.00 94.50 164 ARG A C 1
ATOM 1295 O O . ARG A 1 164 ? 12.010 6.036 15.130 1.00 94.50 164 ARG A O 1
ATOM 1302 N N . MET A 1 165 ? 11.156 4.031 14.575 1.00 93.69 165 MET A N 1
ATOM 1303 C CA . MET A 1 165 ? 10.864 3.568 15.921 1.00 93.69 165 MET A CA 1
ATOM 1304 C C . MET A 1 165 ? 11.036 2.054 16.016 1.00 93.69 165 MET A C 1
ATOM 1306 O O . MET A 1 165 ? 10.989 1.350 15.004 1.00 93.69 165 MET A O 1
ATOM 1310 N N . SER A 1 166 ? 11.198 1.573 17.243 1.00 90.50 166 SER A N 1
ATOM 1311 C CA . SER A 1 166 ? 11.052 0.156 17.574 1.00 90.50 166 SER A CA 1
ATOM 1312 C C . SER A 1 166 ? 9.567 -0.203 17.679 1.00 90.50 166 SER A C 1
ATOM 1314 O O . SER A 1 166 ? 8.777 0.665 18.060 1.00 90.50 166 SER A O 1
ATOM 1316 N N . PRO A 1 167 ? 9.166 -1.447 17.358 1.00 88.12 167 PRO A N 1
ATOM 1317 C CA . PRO A 1 167 ? 7.783 -1.882 17.507 1.00 88.12 167 PRO A CA 1
ATOM 1318 C C . PRO A 1 167 ? 7.346 -1.770 18.973 1.00 88.12 167 PRO A C 1
ATOM 1320 O O . PRO A 1 167 ? 7.977 -2.386 19.837 1.00 88.12 167 PRO A O 1
ATOM 1323 N N . PRO A 1 168 ? 6.276 -1.015 19.282 1.00 87.50 168 PRO A N 1
ATOM 1324 C CA . PRO A 1 168 ? 5.664 -1.073 20.601 1.00 87.50 168 PRO A CA 1
ATOM 1325 C C . PRO A 1 168 ? 5.203 -2.503 20.919 1.00 87.50 168 PRO A C 1
ATOM 1327 O O . PRO A 1 168 ? 4.821 -3.230 19.991 1.00 87.50 168 PRO A O 1
ATOM 1330 N N . PRO A 1 169 ? 5.209 -2.905 22.203 1.00 82.50 169 PRO A N 1
ATOM 1331 C CA . PRO A 1 169 ? 4.808 -4.245 22.606 1.00 82.50 169 PRO A CA 1
ATOM 1332 C C . PRO A 1 169 ? 3.369 -4.534 22.180 1.00 82.50 169 PRO A C 1
ATOM 1334 O O . PRO A 1 169 ? 2.521 -3.642 22.121 1.00 82.50 169 PRO A O 1
ATOM 1337 N N . LEU A 1 170 ? 3.100 -5.803 21.885 1.00 76.88 170 LEU A N 1
ATOM 1338 C CA . LEU A 1 170 ? 1.752 -6.258 21.575 1.00 76.88 170 LEU A CA 1
ATOM 1339 C C . LEU A 1 170 ? 0.928 -6.226 22.862 1.00 76.88 170 LEU A C 1
ATOM 1341 O O . LEU A 1 170 ? 1.274 -6.888 23.839 1.00 76.88 170 LEU A O 1
ATOM 1345 N N . VAL A 1 171 ? -0.124 -5.409 22.879 1.00 60.69 171 VAL A N 1
ATOM 1346 C CA . VAL A 1 171 ? -0.967 -5.205 24.061 1.00 60.69 171 VAL A CA 1
ATOM 1347 C C . VAL A 1 171 ? -2.199 -6.091 23.905 1.00 60.69 171 VAL A C 1
ATOM 1349 O O . VAL A 1 171 ? -2.977 -5.893 22.975 1.00 60.69 171 VAL A O 1
ATOM 1352 N N . ASN A 1 172 ? -2.368 -7.058 24.812 1.00 54.06 172 ASN A N 1
ATOM 1353 C CA . ASN A 1 172 ? -3.300 -8.191 24.709 1.00 54.06 172 ASN A CA 1
ATOM 1354 C C . ASN A 1 172 ? -2.980 -9.159 23.553 1.00 54.06 172 ASN A C 1
ATOM 1356 O O . ASN A 1 172 ? -2.627 -8.763 22.442 1.00 54.06 172 ASN A O 1
ATOM 1360 N N . VAL A 1 173 ? -3.123 -10.462 23.815 1.00 49.25 173 VAL A N 1
ATOM 1361 C CA . VAL A 1 173 ? -2.940 -11.507 22.798 1.00 49.25 173 VAL A CA 1
ATOM 1362 C C . VAL A 1 173 ? -3.938 -11.246 21.663 1.00 49.25 173 VAL A C 1
ATOM 1364 O O . VAL A 1 173 ? -5.146 -11.312 21.871 1.00 49.25 173 VAL A O 1
ATOM 1367 N N . GLY A 1 174 ? -3.436 -10.878 20.481 1.00 53.22 174 GLY A N 1
ATOM 1368 C CA . GLY A 1 174 ? -4.244 -10.739 19.264 1.00 53.22 174 GLY A CA 1
ATOM 1369 C C . GLY A 1 174 ? -4.588 -9.319 18.794 1.00 53.22 174 GLY A C 1
ATOM 1370 O O . GLY A 1 174 ? -5.276 -9.199 17.781 1.00 53.22 174 GLY A O 1
ATOM 1371 N N . ARG A 1 175 ? -4.116 -8.234 19.436 1.00 63.28 175 ARG A N 1
ATOM 1372 C CA . ARG A 1 175 ? -4.288 -6.867 18.888 1.00 63.28 175 ARG A CA 1
ATOM 1373 C C . ARG A 1 175 ? -2.967 -6.108 18.759 1.00 63.28 175 ARG A C 1
ATOM 1375 O O . ARG A 1 175 ? -2.248 -5.896 19.729 1.00 63.28 175 ARG A O 1
ATOM 1382 N N . LEU A 1 176 ? -2.662 -5.671 17.534 1.00 73.00 176 LEU A N 1
ATOM 1383 C CA . LEU A 1 176 ? -1.561 -4.743 17.291 1.00 73.00 176 LEU A CA 1
ATOM 1384 C C . LEU A 1 176 ? -1.895 -3.333 17.806 1.00 73.00 176 LEU A C 1
ATOM 1386 O O . LEU A 1 176 ? -3.060 -2.925 17.764 1.00 73.00 176 LEU A O 1
ATOM 1390 N N . PRO A 1 177 ? -0.872 -2.547 18.189 1.00 84.69 177 PRO A N 1
ATOM 1391 C CA . PRO A 1 177 ? -1.016 -1.118 18.416 1.00 84.69 177 PRO A CA 1
ATOM 1392 C C . PRO A 1 177 ? -1.646 -0.410 17.213 1.00 84.69 177 PRO A C 1
ATOM 1394 O O . PRO A 1 177 ? -1.226 -0.569 16.061 1.00 84.69 177 PRO A O 1
ATOM 1397 N N . LEU A 1 178 ? -2.669 0.390 17.499 1.00 86.19 178 LEU A N 1
ATOM 1398 C CA . LEU A 1 178 ? -3.326 1.233 16.511 1.00 86.19 178 LEU A CA 1
ATOM 1399 C C . LEU A 1 178 ? -2.461 2.463 16.233 1.00 86.19 178 LEU A C 1
ATOM 1401 O O . LEU A 1 178 ? -1.811 2.998 17.130 1.00 86.19 178 LEU A O 1
ATOM 1405 N N . ARG A 1 179 ? -2.486 2.945 14.991 1.00 87.19 179 ARG A N 1
ATOM 1406 C CA . ARG A 1 179 ? -1.777 4.167 14.582 1.00 87.19 179 ARG A CA 1
ATOM 1407 C C . ARG A 1 179 ? -2.281 5.412 15.313 1.00 87.19 179 ARG A C 1
ATOM 1409 O O . ARG A 1 179 ? -1.507 6.340 15.560 1.00 87.19 179 ARG A O 1
ATOM 1416 N N . ASP A 1 180 ? -3.574 5.430 15.623 1.00 85.94 180 ASP A N 1
ATOM 1417 C CA . ASP A 1 180 ? -4.253 6.477 16.384 1.00 85.94 180 ASP A CA 1
ATOM 1418 C C . ASP A 1 180 ? -5.281 5.836 17.341 1.00 85.94 180 ASP A C 1
ATOM 1420 O O . ASP A 1 180 ? -6.427 5.584 16.950 1.00 85.94 180 ASP A O 1
ATOM 1424 N N . PRO A 1 181 ? -4.853 5.471 18.566 1.00 83.44 181 PRO A N 1
ATOM 1425 C CA . PRO A 1 181 ? -5.721 4.827 19.549 1.00 83.44 181 PRO A CA 1
ATOM 1426 C C . PRO A 1 181 ? -6.885 5.715 19.997 1.00 83.44 181 PRO A C 1
ATOM 1428 O O . PRO A 1 181 ? -8.000 5.216 20.152 1.00 83.44 181 PRO A O 1
ATOM 1431 N N . ASP A 1 182 ? -6.649 7.019 20.156 1.00 85.19 182 ASP A N 1
ATOM 1432 C CA . ASP A 1 182 ? -7.663 7.974 20.611 1.00 85.19 182 ASP A CA 1
ATOM 1433 C C . ASP A 1 182 ? -8.760 8.146 19.562 1.00 85.19 182 ASP A C 1
ATOM 1435 O O . ASP A 1 182 ? -9.951 8.080 19.879 1.00 85.19 182 ASP A O 1
ATOM 1439 N N . TRP A 1 183 ? -8.378 8.279 18.288 1.00 84.06 183 TRP A N 1
ATOM 1440 C CA . TRP A 1 183 ? -9.335 8.318 17.189 1.00 84.06 183 TRP A CA 1
ATOM 1441 C C . TRP A 1 183 ? -10.132 7.018 17.075 1.00 84.06 183 TRP A C 1
ATOM 1443 O O . TRP A 1 183 ? -11.347 7.050 16.884 1.00 84.06 183 TRP A O 1
ATOM 1453 N N . ALA A 1 184 ? -9.479 5.864 17.220 1.00 82.44 184 ALA A N 1
ATOM 1454 C CA . ALA A 1 184 ? -10.170 4.581 17.193 1.00 82.44 184 ALA A CA 1
ATOM 1455 C C . ALA A 1 184 ? -11.182 4.446 18.341 1.00 82.44 184 ALA A C 1
ATOM 1457 O O . ALA A 1 184 ? -12.301 3.979 18.118 1.00 82.44 184 ALA A O 1
ATOM 1458 N N . LEU A 1 185 ? -10.825 4.901 19.546 1.00 85.31 185 LEU A N 1
ATOM 1459 C CA . LEU A 1 185 ? -11.729 4.941 20.692 1.00 85.31 185 LEU A CA 1
ATOM 1460 C C . LEU A 1 185 ? -12.902 5.900 20.452 1.00 85.31 185 LEU A C 1
ATOM 1462 O O . LEU A 1 185 ? -14.043 5.563 20.768 1.00 85.31 185 LEU A O 1
ATOM 1466 N N . HIS A 1 186 ? -12.646 7.067 19.858 1.00 87.44 186 HIS A N 1
ATOM 1467 C CA . HIS A 1 186 ? -13.687 8.014 19.459 1.00 87.44 186 HIS A CA 1
ATOM 1468 C C . HIS A 1 186 ? -14.667 7.390 18.461 1.00 87.44 186 HIS A C 1
ATOM 1470 O O . HIS A 1 186 ? -15.870 7.386 18.715 1.00 87.44 186 HIS A O 1
ATOM 1476 N N . VAL A 1 187 ? -14.171 6.789 17.375 1.00 86.38 187 VAL A N 1
ATOM 1477 C CA . VAL A 1 187 ? -15.015 6.098 16.385 1.00 86.38 187 VAL A CA 1
ATOM 1478 C C . VAL A 1 187 ? -15.812 4.978 17.047 1.00 86.38 187 VAL A C 1
ATOM 1480 O O . VAL A 1 187 ? -17.012 4.885 16.821 1.00 86.38 187 VAL A O 1
ATOM 1483 N N . HIS A 1 188 ? -15.193 4.177 17.918 1.00 85.81 188 HIS A N 1
ATOM 1484 C CA . HIS A 1 188 ? -15.888 3.113 18.642 1.00 85.81 188 HIS A CA 1
ATOM 1485 C C . HIS A 1 188 ? -17.051 3.646 19.495 1.00 85.81 188 HIS A C 1
ATOM 1487 O O . HIS A 1 188 ? -18.151 3.095 19.446 1.00 85.81 188 HIS A O 1
ATOM 1493 N N . ARG A 1 189 ? -16.844 4.757 20.218 1.00 89.38 189 ARG A N 1
ATOM 1494 C CA . ARG A 1 189 ? -17.902 5.436 20.987 1.00 89.38 189 ARG A CA 1
ATOM 1495 C C . ARG A 1 189 ? -19.025 5.948 20.086 1.00 89.38 189 ARG A C 1
ATOM 1497 O O . ARG A 1 189 ? -20.192 5.775 20.424 1.00 89.38 189 ARG A O 1
ATOM 1504 N N . MET A 1 190 ? -18.692 6.547 18.941 1.00 91.50 190 MET A N 1
ATOM 1505 C CA . MET A 1 190 ? -19.691 7.023 17.976 1.00 91.50 190 MET A CA 1
ATOM 1506 C C . MET A 1 190 ? -20.483 5.866 17.362 1.00 91.50 190 MET A C 1
ATOM 1508 O O . MET A 1 190 ? -21.693 5.979 17.207 1.00 91.50 190 MET A O 1
ATOM 1512 N N . THR A 1 191 ? -19.837 4.735 17.074 1.00 90.44 191 THR A N 1
ATOM 1513 C CA . THR A 1 191 ? -20.513 3.535 16.569 1.00 90.44 191 THR A CA 1
ATOM 1514 C C . THR A 1 191 ? -21.475 2.972 17.609 1.00 90.44 191 THR A C 1
ATOM 1516 O O . THR A 1 191 ? -22.596 2.611 17.267 1.00 90.44 191 THR A O 1
ATOM 1519 N N . ALA A 1 192 ? -21.075 2.932 18.884 1.00 89.81 192 ALA A N 1
ATOM 1520 C CA . ALA A 1 192 ? -21.967 2.523 19.964 1.00 89.81 192 ALA A CA 1
ATOM 1521 C C . ALA A 1 192 ? -23.190 3.449 20.060 1.00 89.81 192 ALA A C 1
ATOM 1523 O O . ALA A 1 192 ? -24.308 2.952 20.109 1.00 89.81 192 ALA A O 1
ATOM 1524 N N . ALA A 1 193 ? -22.986 4.770 20.006 1.00 92.25 193 ALA A N 1
ATOM 1525 C CA . ALA A 1 193 ? -24.067 5.757 20.027 1.00 92.25 193 ALA A CA 1
ATOM 1526 C C . ALA A 1 193 ? -25.011 5.647 18.814 1.00 92.25 193 ALA A C 1
ATOM 1528 O O . ALA A 1 193 ? -26.220 5.799 18.966 1.00 92.25 193 ALA A O 1
ATOM 1529 N N . LEU A 1 194 ? -24.480 5.362 17.620 1.00 93.50 194 LEU A N 1
ATOM 1530 C CA . LEU A 1 194 ? -25.288 5.101 16.425 1.00 93.50 194 LEU A CA 1
ATOM 1531 C C . LEU A 1 194 ? -26.140 3.839 16.610 1.00 93.50 194 LEU A C 1
ATOM 1533 O O . LEU A 1 194 ? -27.345 3.862 16.380 1.00 93.50 194 LEU A O 1
ATOM 1537 N N . ASN A 1 195 ? -25.522 2.748 17.069 1.00 90.12 195 ASN A N 1
ATOM 1538 C CA . ASN A 1 195 ? -26.191 1.460 17.247 1.00 90.12 195 ASN A CA 1
ATOM 1539 C C . ASN A 1 195 ? -27.273 1.497 18.335 1.00 90.12 195 ASN A C 1
ATOM 1541 O O . ASN A 1 195 ? -28.251 0.761 18.244 1.00 90.12 195 ASN A O 1
ATOM 1545 N N . THR A 1 196 ? -27.113 2.338 19.360 1.00 94.19 196 THR A N 1
ATOM 1546 C CA . THR A 1 196 ? -28.132 2.560 20.398 1.00 94.19 196 THR A CA 1
ATOM 1547 C C . THR A 1 196 ? -29.171 3.614 20.009 1.00 94.19 196 THR A C 1
ATOM 1549 O O . THR A 1 196 ? -30.077 3.880 20.796 1.00 94.19 196 THR A O 1
ATOM 1552 N N . GLY A 1 197 ? -29.060 4.220 18.821 1.00 92.75 197 GLY A N 1
ATOM 1553 C CA . GLY A 1 197 ? -29.978 5.251 18.333 1.00 92.75 197 GLY A CA 1
ATOM 1554 C C . GLY A 1 197 ? -29.823 6.618 19.007 1.00 92.75 197 GLY A C 1
ATOM 1555 O O . GLY A 1 197 ? -30.679 7.478 18.830 1.00 92.75 197 GLY A O 1
ATOM 1556 N N . VAL A 1 198 ? -28.748 6.840 19.773 1.00 96.00 198 VAL A N 1
ATOM 1557 C CA . VAL A 1 198 ? -28.458 8.123 20.441 1.00 96.00 198 VAL A CA 1
ATOM 1558 C C . VAL A 1 198 ? -28.127 9.218 19.427 1.00 96.00 198 VAL A C 1
ATOM 1560 O O . VAL A 1 198 ? -28.444 10.380 19.662 1.00 96.00 198 VAL A O 1
ATOM 1563 N N . ILE A 1 199 ? -27.495 8.855 18.309 1.00 93.56 199 ILE A N 1
ATOM 1564 C CA . ILE A 1 199 ? -27.212 9.773 17.201 1.00 93.56 199 ILE A CA 1
ATOM 1565 C C . ILE A 1 199 ? -27.719 9.193 15.874 1.00 93.56 199 ILE A C 1
ATOM 1567 O O . ILE A 1 199 ? -27.630 7.979 15.668 1.00 93.56 199 ILE A O 1
ATOM 1571 N N . PRO A 1 200 ? -28.208 10.032 14.946 1.00 94.62 200 PRO A N 1
ATOM 1572 C CA . PRO A 1 200 ? -28.552 9.602 13.598 1.00 94.62 200 PRO A CA 1
ATOM 1573 C C . PRO A 1 200 ? -27.298 9.343 12.747 1.00 94.62 200 PRO A C 1
ATOM 1575 O O . PRO A 1 200 ? -26.198 9.829 13.029 1.00 94.62 200 PRO A O 1
ATOM 1578 N N . GLN A 1 201 ? -27.475 8.612 11.645 1.00 91.50 201 GLN A N 1
ATOM 1579 C CA . GLN A 1 201 ? -26.380 8.225 10.748 1.00 91.50 201 GLN A CA 1
ATOM 1580 C C . GLN A 1 201 ? -25.635 9.419 10.130 1.00 91.50 201 GLN A C 1
ATOM 1582 O O . GLN A 1 201 ? -24.417 9.363 9.950 1.00 91.50 201 GLN A O 1
ATOM 1587 N N . GLU A 1 202 ? -26.335 10.517 9.844 1.00 91.00 202 GLU A N 1
ATOM 1588 C CA . GLU A 1 202 ? -25.718 11.740 9.316 1.00 91.00 202 GLU A CA 1
ATOM 1589 C C . GLU A 1 202 ? -24.741 12.368 10.315 1.00 91.00 202 GLU A C 1
ATOM 1591 O O . GLU A 1 202 ? -23.624 12.751 9.959 1.00 91.00 202 GLU A O 1
ATOM 1596 N N . GLU A 1 203 ? -25.134 12.424 11.588 1.00 90.56 203 GLU A N 1
ATOM 1597 C CA . GLU A 1 203 ? -24.293 12.955 12.654 1.00 90.56 203 GLU A CA 1
ATOM 1598 C C . GLU A 1 203 ? -23.086 12.049 12.910 1.00 90.56 203 GLU A C 1
ATOM 1600 O O . GLU A 1 203 ? -21.964 12.541 13.062 1.00 90.56 203 GLU A O 1
ATOM 1605 N N . PHE A 1 204 ? -23.284 10.728 12.878 1.00 91.50 204 PHE A N 1
ATOM 1606 C CA . PHE A 1 204 ? -22.186 9.767 12.940 1.00 91.50 204 PHE A CA 1
ATOM 1607 C C . PHE A 1 204 ? -21.152 10.021 11.836 1.00 91.50 204 PHE A C 1
ATOM 1609 O O . PHE A 1 204 ? -19.952 10.082 12.123 1.00 91.50 204 PHE A O 1
ATOM 1616 N N . TYR A 1 205 ? -21.599 10.213 10.591 1.00 87.12 205 TYR A N 1
ATOM 1617 C CA . TYR A 1 205 ? -20.702 10.469 9.464 1.00 87.12 205 TYR A CA 1
ATOM 1618 C C . TYR A 1 205 ? -19.873 11.734 9.687 1.00 87.12 205 TYR A C 1
ATOM 1620 O O . TYR A 1 205 ? -18.652 11.700 9.564 1.00 87.12 205 TYR A O 1
ATOM 1628 N N . VAL A 1 206 ? -20.5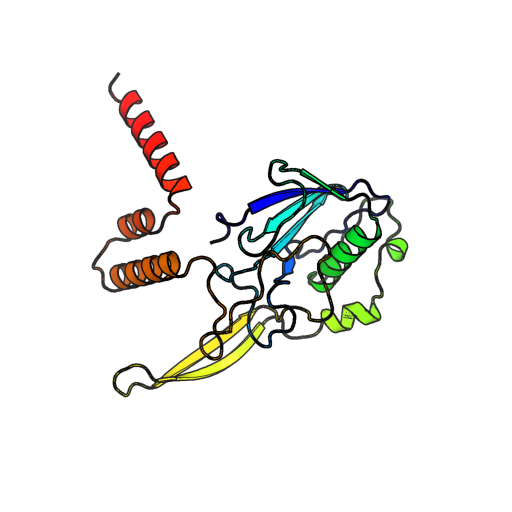08 12.837 10.091 1.00 86.94 206 VAL A N 1
ATOM 1629 C CA . VAL A 1 206 ? -19.812 14.106 10.357 1.00 86.94 206 VAL A CA 1
ATOM 1630 C C . VAL A 1 206 ? -18.796 13.959 11.494 1.00 86.94 206 VAL A C 1
ATOM 1632 O O . VAL A 1 206 ? -17.665 14.432 11.373 1.00 86.94 206 VAL A O 1
ATOM 1635 N N . ARG A 1 207 ? -19.164 13.272 12.583 1.00 86.31 207 ARG A N 1
ATOM 1636 C CA . ARG A 1 207 ? -18.315 13.106 13.776 1.00 86.31 207 ARG A CA 1
ATOM 1637 C C . ARG A 1 207 ? -17.171 12.111 13.595 1.00 86.31 207 ARG A C 1
ATOM 1639 O O . ARG A 1 207 ? -16.203 12.174 14.352 1.00 86.31 207 ARG A O 1
ATOM 1646 N N . THR A 1 208 ? -17.266 11.202 12.628 1.00 87.00 208 THR A N 1
ATOM 1647 C CA . THR A 1 208 ? -16.224 10.210 12.305 1.00 87.00 208 THR A CA 1
ATOM 1648 C C . THR A 1 208 ? -15.499 10.516 10.994 1.00 87.00 208 THR A C 1
ATOM 1650 O O . THR A 1 208 ? -14.655 9.741 10.540 1.00 87.00 208 THR A O 1
ATOM 1653 N N . MET A 1 209 ? -15.767 11.674 10.389 1.00 82.25 209 MET A N 1
ATOM 1654 C CA . MET A 1 209 ? -15.038 12.133 9.218 1.00 82.25 209 MET A CA 1
ATOM 1655 C C . MET A 1 209 ? -13.645 12.645 9.620 1.00 82.25 209 MET A C 1
ATOM 1657 O O . MET A 1 209 ? -13.535 13.446 10.552 1.00 82.25 209 MET A O 1
ATOM 1661 N N . PRO A 1 210 ? -12.561 12.262 8.915 1.00 71.00 210 PRO A N 1
ATOM 1662 C CA . PRO A 1 210 ? -11.237 12.794 9.212 1.00 71.00 210 PRO A CA 1
ATOM 1663 C C . PRO A 1 210 ? -11.209 14.334 9.098 1.00 71.00 210 PRO A C 1
ATOM 1665 O O . PRO A 1 210 ? -11.715 14.872 8.104 1.00 71.00 210 PRO A O 1
ATOM 1668 N N . PRO A 1 211 ? -10.566 15.061 10.035 1.00 66.75 211 PRO A N 1
ATOM 1669 C CA . PRO A 1 211 ? -10.653 16.526 10.127 1.00 66.75 211 PRO A CA 1
ATOM 1670 C C . PRO A 1 211 ? -10.285 17.281 8.841 1.00 66.75 211 PRO A C 1
ATOM 1672 O O . PRO A 1 211 ? -10.867 18.319 8.523 1.00 66.75 211 PRO A O 1
ATOM 1675 N N . GLN A 1 212 ? -9.328 16.750 8.078 1.00 64.56 212 GLN A N 1
ATOM 1676 C CA . GLN A 1 212 ? -8.873 17.322 6.809 1.00 64.56 212 GLN A CA 1
ATOM 1677 C C . GLN A 1 212 ? -9.963 17.346 5.723 1.00 64.56 212 GLN A C 1
ATOM 1679 O O . GLN A 1 212 ? -10.019 18.287 4.933 1.00 64.56 212 GLN A O 1
ATOM 1684 N N . PHE A 1 213 ? -10.875 16.371 5.724 1.00 66.56 213 PHE A N 1
ATOM 1685 C CA . PHE A 1 213 ? -12.012 16.346 4.806 1.00 66.56 213 PHE A CA 1
ATOM 1686 C C . PHE A 1 213 ? -13.184 17.176 5.323 1.00 66.56 213 PHE A C 1
ATOM 1688 O O . PHE A 1 213 ? -13.821 17.875 4.538 1.00 66.56 213 PHE A O 1
ATOM 1695 N N . LEU A 1 214 ? -13.414 17.174 6.639 1.00 68.00 214 LEU A N 1
ATOM 1696 C CA . LEU A 1 214 ? -14.453 17.997 7.255 1.00 68.00 214 LEU A CA 1
ATOM 1697 C C . LEU A 1 214 ? -14.239 19.484 6.933 1.00 68.00 214 LEU A C 1
ATOM 1699 O O . LEU A 1 214 ? -15.165 20.162 6.501 1.00 68.00 214 LEU A O 1
ATOM 1703 N N . ARG A 1 215 ? -12.999 19.982 7.038 1.00 66.31 215 ARG A N 1
ATOM 1704 C CA . ARG A 1 215 ? -12.659 21.370 6.666 1.00 66.31 215 ARG A CA 1
ATOM 1705 C C . ARG A 1 215 ? -12.969 21.691 5.204 1.00 66.31 215 ARG A C 1
ATOM 1707 O O . ARG A 1 215 ? -13.396 22.805 4.913 1.00 66.31 215 ARG A O 1
ATOM 1714 N N . ARG A 1 216 ? -12.748 20.741 4.292 1.00 67.69 216 ARG A N 1
ATOM 1715 C CA . ARG A 1 216 ? -13.049 20.905 2.865 1.00 67.69 216 ARG A CA 1
ATOM 1716 C C . ARG A 1 216 ? -14.557 20.960 2.620 1.00 67.69 216 ARG A C 1
ATOM 1718 O O . ARG A 1 216 ? -15.013 21.907 1.994 1.00 67.69 216 ARG A O 1
ATOM 1725 N N . ILE A 1 217 ? -15.322 20.023 3.181 1.00 68.81 217 ILE A N 1
ATOM 1726 C CA . ILE A 1 217 ? -16.787 20.002 3.042 1.00 68.81 217 ILE A CA 1
ATOM 1727 C C . ILE A 1 217 ? -17.422 21.251 3.654 1.00 68.81 217 ILE A C 1
ATOM 1729 O O . ILE A 1 217 ? -18.317 21.840 3.056 1.00 68.81 217 ILE A O 1
ATOM 1733 N N . LEU A 1 218 ? -16.952 21.693 4.823 1.00 71.62 218 LEU A N 1
ATOM 1734 C CA . LEU A 1 218 ? -17.450 22.919 5.447 1.00 71.62 218 LEU A CA 1
ATOM 1735 C C . LEU A 1 218 ? -17.176 24.154 4.574 1.00 71.62 218 LEU A C 1
ATOM 1737 O O . LEU A 1 218 ? -18.038 25.023 4.477 1.00 71.62 218 LEU A O 1
ATOM 1741 N N . ARG A 1 219 ? -16.025 24.217 3.888 1.00 69.94 219 ARG A N 1
ATOM 1742 C CA . ARG A 1 219 ? -15.729 25.281 2.910 1.00 69.94 219 ARG A CA 1
ATOM 1743 C C . ARG A 1 219 ? -16.623 25.205 1.672 1.00 69.94 219 ARG A C 1
ATOM 1745 O O . ARG A 1 219 ? -17.132 26.233 1.242 1.00 69.94 219 ARG A O 1
ATOM 1752 N N . GLU A 1 220 ? -16.837 24.013 1.120 1.00 72.81 220 GLU A N 1
ATOM 1753 C CA . GLU A 1 220 ? -17.695 23.805 -0.056 1.00 72.81 220 GLU A CA 1
ATOM 1754 C C . GLU A 1 220 ? -19.164 24.164 0.245 1.00 72.81 220 GLU A C 1
ATOM 1756 O O . GLU A 1 220 ? -19.805 24.834 -0.564 1.00 72.81 220 GLU A O 1
ATOM 1761 N N . ARG A 1 221 ? -19.669 23.819 1.440 1.00 66.38 221 ARG A N 1
ATOM 1762 C CA . ARG A 1 221 ? -21.012 24.201 1.924 1.00 66.38 221 ARG A CA 1
ATOM 1763 C C . ARG A 1 221 ? -21.149 25.701 2.194 1.00 66.38 221 ARG A C 1
ATOM 1765 O O . ARG A 1 221 ? -22.179 26.291 1.884 1.00 66.38 221 ARG A O 1
ATOM 1772 N N . ALA A 1 222 ? -20.111 26.336 2.737 1.00 70.06 222 ALA A N 1
ATOM 1773 C CA . ALA A 1 222 ? -20.101 27.786 2.924 1.00 70.06 222 ALA A CA 1
ATOM 1774 C C . ALA A 1 222 ? -20.129 28.540 1.580 1.00 70.06 222 ALA A C 1
ATOM 1776 O O . ALA A 1 222 ? -20.827 29.543 1.466 1.00 70.06 222 ALA A O 1
ATOM 1777 N N . GLY A 1 223 ? -19.430 28.033 0.555 1.00 61.31 223 GLY A N 1
ATOM 1778 C CA . GLY A 1 223 ? -19.405 28.628 -0.788 1.00 61.31 223 GLY A CA 1
ATOM 1779 C C . GLY A 1 223 ? -20.688 28.426 -1.607 1.00 61.31 223 GLY A C 1
ATOM 1780 O O . GLY A 1 223 ? -21.030 29.268 -2.434 1.00 61.31 223 GLY A O 1
ATOM 1781 N N . THR A 1 224 ? -21.436 27.345 -1.368 1.00 55.78 224 THR A N 1
ATOM 1782 C CA . THR A 1 224 ? -22.743 27.114 -2.017 1.00 55.78 224 THR A CA 1
ATOM 1783 C C . THR A 1 224 ? -23.844 27.989 -1.414 1.00 55.78 224 THR A C 1
ATOM 1785 O O . THR A 1 224 ? -24.666 28.535 -2.150 1.00 55.78 224 THR A O 1
ATOM 1788 N N . ASN A 1 225 ? -23.807 28.236 -0.101 1.00 52.47 225 ASN A N 1
ATOM 1789 C CA . ASN A 1 225 ? -24.747 29.154 0.549 1.00 52.47 225 ASN A CA 1
ATOM 1790 C C . ASN A 1 225 ? -24.556 30.625 0.137 1.00 52.47 225 ASN A C 1
ATOM 1792 O O . ASN A 1 225 ? -25.524 31.375 0.171 1.00 52.47 225 ASN A O 1
ATOM 1796 N N . SER A 1 226 ? -23.357 31.043 -0.291 1.00 51.03 226 SER A N 1
ATOM 1797 C CA . SER A 1 226 ? -23.128 32.395 -0.830 1.00 51.03 226 SER A CA 1
ATOM 1798 C C . SER A 1 226 ? -23.561 32.581 -2.288 1.00 51.03 226 SER A C 1
ATOM 1800 O O . SER A 1 226 ? -23.698 33.712 -2.733 1.00 51.03 226 SER A O 1
ATOM 1802 N N . ALA A 1 227 ? -23.760 31.496 -3.044 1.00 51.78 227 ALA A N 1
ATOM 1803 C CA . ALA A 1 227 ? -24.189 31.557 -4.446 1.00 51.78 227 ALA A CA 1
ATOM 1804 C C . ALA A 1 227 ? -25.720 31.534 -4.613 1.00 51.78 227 ALA A C 1
ATOM 1806 O O . ALA A 1 227 ? -26.219 31.777 -5.705 1.00 51.78 227 ALA A O 1
ATOM 1807 N N . THR A 1 228 ? -26.461 31.243 -3.539 1.00 49.66 228 THR A N 1
ATOM 1808 C CA . THR A 1 228 ? -27.934 31.131 -3.557 1.00 49.66 228 THR A CA 1
ATOM 1809 C C . THR A 1 228 ? -28.623 32.382 -2.985 1.00 49.66 228 THR A C 1
ATOM 1811 O O . THR A 1 228 ? -29.845 32.451 -2.925 1.00 49.66 228 THR A O 1
ATOM 1814 N N . THR A 1 229 ? -27.845 33.380 -2.555 1.00 48.31 229 THR A N 1
ATOM 1815 C CA . THR A 1 229 ? -28.311 34.653 -1.970 1.00 48.31 229 THR A CA 1
ATOM 1816 C C . THR A 1 229 ? -27.938 35.884 -2.809 1.00 48.31 229 THR A C 1
ATOM 1818 O O . THR A 1 229 ? -27.953 36.997 -2.285 1.00 48.31 229 THR A O 1
ATOM 1821 N N . GLY A 1 230 ? -27.604 35.691 -4.091 1.00 40.09 230 GLY A N 1
ATOM 1822 C CA . GLY A 1 230 ? -27.337 36.760 -5.064 1.00 40.09 230 GLY A CA 1
ATOM 1823 C C . GLY A 1 230 ? -28.514 37.017 -5.989 1.00 40.09 230 GLY A C 1
ATOM 1824 O O . GLY A 1 230 ? -29.096 36.016 -6.462 1.00 40.09 230 GLY A O 1
#

Sequence (230 aa):
MILDLKIKLLHNVSSTPFVLGDHPAVKHNGLYSGADVSVLGLANLGLQFVMPISPEYAVVLYDEKAYSLGKPASNVVKLPSASIVMALNEFQWANALDNIYFRPGDDPPRWTPDYDRLSELRGNERVSVWEDEVRLEGTKRAKVINVQTQRPSRALKMPLFRNRMSPPPLVNVGRLPLRDPDWALHVHRMTAALNTGVIPQEEFYVRTMPPQFLRRILRERAGTNSATTG

InterPro domains:
  IPR025332 Protein of unknown function DUF4238 [PF14022] (2-105)

Mean predicted aligned error: 10.17 Å

pLDDT: mean 80.7, std 14.82, range [40.09, 98.25]

Solvent-accessible surface area (backbone atoms only — not comparable to full-atom values): 13456 Å² total; per-residue (Å²): 96,71,87,75,36,47,70,36,36,38,37,52,69,33,94,51,65,45,47,39,21,78,37,37,74,37,75,42,29,78,62,58,62,74,56,95,52,72,50,68,49,68,54,28,48,31,30,33,36,43,27,58,80,43,48,44,34,26,45,33,36,30,30,64,79,35,32,46,60,75,56,90,93,47,54,63,35,79,38,66,49,41,66,54,42,49,52,52,31,51,47,24,64,37,50,21,81,86,47,76,48,71,62,93,88,63,64,63,78,82,76,53,66,68,57,72,72,39,51,66,66,56,60,89,54,61,60,47,74,50,79,44,82,46,79,46,91,80,90,44,77,42,84,40,80,46,76,44,68,44,73,78,63,71,87,64,73,77,87,70,60,44,73,68,57,78,66,75,75,72,60,63,97,85,39,65,54,51,64,52,57,68,60,52,52,50,44,51,51,45,52,51,32,42,75,71,64,76,38,57,72,69,56,44,50,64,75,62,45,59,68,78,54,49,58,49,53,54,50,55,52,54,55,52,61,62,66,74,74,114